Protein AF-A0A6G1HZU3-F1 (afdb_monomer_lite)

Sequence (219 aa):
MSRFVPGGSLDEPIQRDDEWLKAQQELEENRKRREAASRENGGKSLYEALEANKAAKQEAFEESVRLKNQFRSLDDDEVEFLDSVLESTRAQEAAVRKETAERLAAFRKQQEEAERASLALEMNTGLVEETPVAEWTVSGKKRKKGPEKEILKGVKLRKASTSTDVPKKAEPAPKPPVSTSKDEVVASPSAPAVAKATPTTLPSFVGLGLGGYSSSEDD

Structure (mmCIF, N/CA/C/O backbone):
data_AF-A0A6G1HZU3-F1
#
_entry.id   AF-A0A6G1HZU3-F1
#
loop_
_atom_site.group_PDB
_atom_site.id
_atom_site.type_symbol
_atom_site.label_atom_id
_atom_site.label_alt_id
_atom_site.label_comp_id
_atom_site.label_asym_id
_atom_site.label_entity_id
_atom_site.label_seq_id
_atom_site.pdbx_PDB_ins_code
_atom_site.Cartn_x
_atom_site.Cartn_y
_atom_site.Cartn_z
_atom_site.occupancy
_atom_site.B_iso_or_equiv
_atom_site.auth_seq_id
_atom_site.auth_comp_id
_atom_site.auth_asym_id
_atom_site.auth_atom_id
_atom_site.pdbx_PDB_model_num
ATOM 1 N N . MET A 1 1 ? 34.826 -6.112 -74.539 1.00 54.59 1 MET A N 1
ATOM 2 C CA . MET A 1 1 ? 34.967 -4.666 -74.257 1.00 54.59 1 MET A CA 1
ATOM 3 C C . MET A 1 1 ? 34.877 -4.442 -72.749 1.00 54.59 1 MET A C 1
ATOM 5 O O . MET A 1 1 ? 34.017 -5.050 -72.122 1.00 54.59 1 MET A O 1
ATOM 9 N N . SER A 1 2 ? 35.781 -3.648 -72.165 1.00 69.94 2 SER A N 1
ATOM 10 C CA . SER A 1 2 ? 35.796 -3.319 -70.728 1.00 69.94 2 SER A CA 1
ATOM 11 C C . SER A 1 2 ? 34.546 -2.517 -70.338 1.00 69.94 2 SER A C 1
ATOM 13 O O . SER A 1 2 ? 34.178 -1.592 -71.054 1.00 69.94 2 SER A O 1
ATOM 15 N N . ARG A 1 3 ? 33.895 -2.877 -69.221 1.00 81.38 3 ARG A N 1
ATOM 16 C CA . ARG A 1 3 ? 32.706 -2.190 -68.661 1.00 81.38 3 ARG A CA 1
ATOM 17 C C . ARG A 1 3 ? 33.081 -1.144 -67.604 1.00 81.38 3 ARG A C 1
ATOM 19 O O . ARG A 1 3 ? 32.264 -0.797 -66.758 1.00 81.38 3 ARG A O 1
ATOM 26 N N . PHE A 1 4 ? 34.338 -0.712 -67.596 1.00 78.31 4 PHE A N 1
ATOM 27 C CA . PHE A 1 4 ? 34.832 0.250 -66.624 1.00 78.31 4 PHE A CA 1
ATOM 28 C C . PHE A 1 4 ? 34.425 1.666 -67.042 1.00 78.31 4 PHE A C 1
ATOM 30 O O . PHE A 1 4 ? 34.850 2.144 -68.092 1.00 78.31 4 PHE A O 1
ATOM 37 N N . VAL A 1 5 ? 33.601 2.321 -66.223 1.00 73.12 5 VAL A N 1
ATOM 38 C CA . VAL A 1 5 ? 33.297 3.750 -66.349 1.00 73.12 5 VAL A CA 1
ATOM 39 C C . VAL A 1 5 ? 34.327 4.501 -65.499 1.00 73.12 5 VAL A C 1
ATOM 41 O O . VAL A 1 5 ? 34.361 4.277 -64.286 1.00 73.12 5 VAL A O 1
ATOM 44 N N . PRO A 1 6 ? 35.195 5.338 -66.090 1.00 74.12 6 PRO A N 1
ATOM 45 C CA . PRO A 1 6 ? 36.173 6.101 -65.327 1.00 74.12 6 PRO A CA 1
ATOM 46 C C . PRO A 1 6 ? 35.454 7.053 -64.365 1.00 74.12 6 PRO A C 1
ATOM 48 O O . PRO A 1 6 ? 34.646 7.877 -64.783 1.00 74.12 6 PRO A O 1
ATOM 51 N N . GLY A 1 7 ? 35.740 6.916 -63.067 1.00 72.81 7 GLY A N 1
ATOM 52 C CA . GLY A 1 7 ? 35.375 7.912 -62.062 1.00 72.81 7 GLY A CA 1
ATOM 53 C C . GLY A 1 7 ? 36.154 9.190 -62.363 1.00 72.81 7 GLY A C 1
ATOM 54 O O . GLY A 1 7 ? 37.377 9.124 -62.381 1.00 72.81 7 GLY A O 1
ATOM 55 N N . GLY A 1 8 ? 35.471 10.294 -62.677 1.00 74.12 8 GLY A N 1
ATOM 56 C CA . GLY A 1 8 ? 36.065 11.562 -63.124 1.00 74.12 8 GLY A CA 1
ATOM 57 C C . GLY A 1 8 ? 37.254 12.042 -62.283 1.00 74.12 8 GLY A C 1
ATOM 58 O O . GLY A 1 8 ? 37.416 11.660 -61.123 1.00 74.12 8 GLY A O 1
ATOM 59 N N . SER A 1 9 ? 38.111 12.854 -62.898 1.00 70.00 9 SER A N 1
ATOM 60 C CA . SER A 1 9 ? 39.328 13.390 -62.282 1.00 70.00 9 SER A CA 1
ATOM 61 C C . SER A 1 9 ? 39.013 14.548 -61.320 1.00 70.00 9 SER A C 1
ATOM 63 O O . SER A 1 9 ? 37.901 15.068 -61.296 1.00 70.00 9 SER A O 1
ATOM 65 N N . LEU A 1 10 ? 39.998 14.967 -60.513 1.00 65.19 10 LEU A N 1
ATOM 66 C CA . LEU A 1 10 ? 39.851 16.090 -59.569 1.00 65.19 10 LEU A CA 1
ATOM 67 C C . LEU A 1 10 ? 39.495 17.427 -60.252 1.00 65.19 10 LEU A C 1
ATOM 69 O O . LEU A 1 10 ? 38.887 18.271 -59.601 1.00 65.19 10 LEU A O 1
ATOM 73 N N . ASP A 1 11 ? 39.848 17.597 -61.532 1.00 71.75 11 ASP A N 1
ATOM 74 C CA . ASP A 1 11 ? 39.547 18.798 -62.332 1.00 71.75 11 ASP A CA 1
ATOM 75 C C . ASP A 1 11 ? 38.191 18.726 -63.059 1.00 71.75 11 ASP A C 1
ATOM 77 O O . ASP A 1 11 ? 37.581 19.760 -63.318 1.00 71.75 11 ASP A O 1
ATOM 81 N N . GLU A 1 12 ? 37.682 17.525 -63.362 1.00 74.06 12 GLU A N 1
ATOM 82 C CA . GLU A 1 12 ? 36.399 17.324 -64.050 1.00 74.06 12 GLU A CA 1
ATOM 83 C C . GLU A 1 12 ? 35.543 16.290 -63.299 1.00 74.06 12 GLU A C 1
ATOM 85 O O . GLU A 1 12 ? 35.567 15.088 -63.610 1.00 74.06 12 GLU A O 1
ATOM 90 N N . PRO A 1 13 ? 34.774 16.725 -62.282 1.00 68.88 13 PRO A N 1
ATOM 91 C CA . PRO A 1 13 ? 33.861 15.837 -61.584 1.00 68.88 13 PRO A CA 1
ATOM 92 C C . PRO A 1 13 ? 32.748 15.373 -62.531 1.00 68.88 13 PRO A C 1
ATOM 94 O O . PRO A 1 13 ? 32.189 16.154 -63.301 1.00 68.88 13 PRO A O 1
ATOM 97 N N . ILE A 1 14 ? 32.395 14.088 -62.446 1.00 72.44 14 ILE A N 1
ATOM 98 C CA . ILE A 1 14 ? 31.266 13.519 -63.195 1.00 72.44 14 ILE A CA 1
ATOM 99 C C . ILE A 1 14 ? 30.000 14.320 -62.881 1.00 72.44 14 ILE A C 1
ATOM 101 O O . ILE A 1 14 ? 29.622 14.437 -61.714 1.00 72.44 14 ILE A O 1
ATOM 105 N N . GLN A 1 15 ? 29.323 14.806 -63.921 1.00 72.56 15 GLN A N 1
ATOM 106 C CA . GLN A 1 15 ? 27.961 15.320 -63.811 1.00 72.56 15 GLN A CA 1
ATOM 107 C C . GLN A 1 15 ? 27.042 14.145 -63.466 1.00 72.56 15 GLN A C 1
ATOM 109 O O . GLN A 1 15 ? 26.951 13.176 -64.219 1.00 72.56 15 GLN A O 1
ATOM 114 N N . ARG A 1 16 ? 26.447 14.183 -62.274 1.00 76.69 16 ARG A N 1
ATOM 115 C CA . ARG A 1 16 ? 25.535 13.147 -61.776 1.00 76.69 16 ARG A CA 1
ATOM 116 C C . ARG A 1 16 ? 24.119 13.675 -61.903 1.00 76.69 16 ARG A C 1
ATOM 118 O O . ARG A 1 16 ? 23.902 14.859 -61.662 1.00 76.69 16 ARG A O 1
ATOM 125 N N . ASP A 1 17 ? 23.194 12.798 -62.267 1.00 83.94 17 ASP A N 1
ATOM 126 C CA . ASP A 1 17 ? 21.796 13.166 -62.470 1.00 83.94 17 ASP A CA 1
ATOM 127 C C . ASP A 1 17 ? 21.196 13.795 -61.201 1.00 83.94 17 ASP A C 1
ATOM 129 O O . ASP A 1 17 ? 21.548 13.423 -60.076 1.00 83.94 17 ASP A O 1
ATOM 133 N N . ASP A 1 18 ? 20.247 14.716 -61.369 1.00 83.19 18 ASP A N 1
ATOM 134 C CA . ASP A 1 18 ? 19.560 15.383 -60.252 1.00 83.19 18 ASP A CA 1
ATOM 135 C C . ASP A 1 18 ? 18.883 14.379 -59.302 1.00 83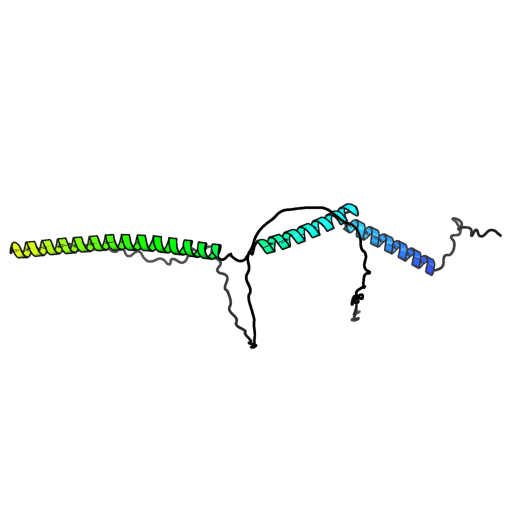.19 18 ASP A C 1
ATOM 137 O O . ASP A 1 18 ? 18.806 14.593 -58.091 1.00 83.19 18 ASP A O 1
ATOM 141 N N . GLU A 1 19 ? 18.419 13.248 -59.840 1.00 85.19 19 GLU A N 1
ATOM 142 C CA . GLU A 1 19 ? 17.865 12.129 -59.072 1.00 85.19 19 GLU A CA 1
ATOM 143 C C . GLU A 1 19 ? 18.917 11.480 -58.165 1.00 85.19 19 GLU A C 1
ATOM 145 O O . GLU A 1 19 ? 18.628 11.122 -57.022 1.00 85.19 19 GLU A O 1
ATOM 150 N N . TRP A 1 20 ? 20.161 11.389 -58.638 1.00 86.19 20 TRP A N 1
ATOM 151 C CA . TRP A 1 20 ? 21.273 10.853 -57.863 1.00 86.19 20 TRP A CA 1
ATOM 152 C C . TRP A 1 20 ? 21.665 11.799 -56.722 1.00 86.19 20 TRP A C 1
ATOM 154 O O . TRP A 1 20 ? 21.906 11.345 -55.604 1.00 86.19 20 TRP A O 1
ATOM 164 N N . LEU A 1 21 ? 21.680 13.113 -56.970 1.00 86.88 21 LEU A N 1
ATOM 165 C CA . LEU A 1 21 ? 21.946 14.116 -55.932 1.00 86.88 21 LEU A CA 1
ATOM 166 C C . LEU A 1 21 ? 20.857 14.129 -54.852 1.00 86.88 21 LEU A C 1
ATOM 168 O O . LEU A 1 21 ? 21.184 14.185 -53.668 1.00 86.88 21 LEU A O 1
ATOM 172 N N . LYS A 1 22 ? 19.580 14.011 -55.236 1.00 90.12 22 LYS A N 1
ATOM 173 C CA . LYS A 1 22 ? 18.464 13.880 -54.284 1.00 90.12 22 LYS A CA 1
ATOM 174 C C . LYS A 1 22 ? 18.572 12.607 -53.446 1.00 90.12 22 LYS A C 1
ATOM 176 O O . LYS A 1 22 ? 18.439 12.680 -52.229 1.00 90.12 22 LYS A O 1
ATOM 181 N N . ALA A 1 23 ? 18.880 11.465 -54.064 1.00 89.94 23 ALA A N 1
ATOM 182 C CA . ALA A 1 23 ? 19.087 10.210 -53.339 1.00 89.94 23 ALA A CA 1
ATOM 183 C C . ALA A 1 23 ? 20.269 10.301 -52.356 1.00 89.94 23 ALA A C 1
ATOM 185 O O . ALA A 1 23 ? 20.189 9.816 -51.229 1.00 89.94 23 ALA A O 1
ATOM 186 N N . GLN A 1 24 ? 21.358 10.966 -52.750 1.00 89.31 24 GLN A N 1
ATOM 187 C CA . GLN A 1 24 ? 22.506 11.213 -51.879 1.00 89.31 24 GLN A CA 1
ATOM 188 C C . GLN A 1 24 ? 22.123 12.103 -50.683 1.00 89.31 24 GLN A C 1
ATOM 190 O O . GLN A 1 24 ? 22.469 11.785 -49.545 1.00 89.31 24 GLN A O 1
ATOM 195 N N . GLN A 1 25 ? 21.373 13.183 -50.923 1.00 91.31 25 GLN A N 1
ATOM 196 C CA . GLN A 1 25 ? 20.866 14.068 -49.870 1.00 91.31 25 GLN A CA 1
ATOM 197 C C . GLN A 1 25 ? 19.936 13.324 -48.906 1.00 91.31 25 GLN A C 1
ATOM 199 O O . GLN A 1 25 ? 20.104 13.443 -47.695 1.00 91.31 25 GLN A O 1
ATOM 204 N N . GLU A 1 26 ? 19.023 12.493 -49.411 1.00 90.38 26 GLU A N 1
ATOM 205 C CA . GLU A 1 26 ? 18.133 11.679 -48.578 1.00 90.38 26 GLU A CA 1
ATOM 206 C C . GLU A 1 26 ? 18.917 10.690 -47.701 1.00 90.38 26 GLU A C 1
ATOM 208 O O . GLU A 1 26 ? 18.629 10.544 -46.510 1.00 90.38 26 GLU A O 1
ATOM 213 N N . LEU A 1 27 ? 19.956 10.047 -48.245 1.00 91.50 27 LEU A N 1
ATOM 214 C CA . LEU A 1 27 ? 20.839 9.166 -47.475 1.00 91.50 27 LEU A CA 1
ATOM 215 C C . LEU A 1 27 ? 21.595 9.926 -46.378 1.00 91.50 27 LEU A C 1
ATOM 217 O O . LEU A 1 27 ? 21.722 9.431 -45.254 1.00 91.50 27 LEU A O 1
ATOM 221 N N . GLU A 1 28 ? 22.085 11.128 -46.678 1.00 91.19 28 GLU A N 1
ATOM 222 C CA . GLU A 1 28 ? 22.753 11.985 -45.700 1.00 91.19 28 GLU A CA 1
ATOM 223 C C . GLU A 1 28 ? 21.795 12.479 -44.614 1.00 91.19 28 GLU A C 1
ATOM 225 O O . GLU A 1 28 ? 22.148 12.475 -43.434 1.00 91.19 28 GLU A O 1
ATOM 230 N N . GLU A 1 29 ? 20.574 12.867 -44.975 1.00 91.56 29 GLU A N 1
ATOM 231 C CA . GLU A 1 29 ? 19.532 13.246 -44.024 1.00 91.56 29 GLU A CA 1
ATOM 232 C C . GLU A 1 29 ? 19.125 12.073 -43.136 1.00 91.56 29 GLU A C 1
ATOM 234 O O . GLU A 1 29 ? 19.028 12.227 -41.918 1.00 91.56 29 GLU A O 1
ATOM 239 N N . ASN A 1 30 ? 18.946 10.883 -43.710 1.00 88.31 30 ASN A N 1
ATOM 240 C CA . ASN A 1 30 ? 18.632 9.673 -42.958 1.00 88.31 30 ASN A CA 1
ATOM 241 C C . ASN A 1 30 ? 19.760 9.334 -41.972 1.00 88.31 30 ASN A C 1
ATOM 243 O O . ASN A 1 30 ? 19.514 9.078 -40.790 1.00 88.31 30 ASN A O 1
ATOM 247 N N . ARG A 1 31 ? 21.016 9.436 -42.419 1.00 88.19 31 ARG A N 1
ATOM 248 C CA . ARG A 1 31 ? 22.187 9.261 -41.557 1.00 88.19 31 ARG A CA 1
ATOM 249 C C . ARG A 1 31 ? 22.209 10.284 -40.419 1.00 88.19 31 ARG A C 1
ATOM 251 O O . ARG A 1 31 ? 22.380 9.881 -39.269 1.00 88.19 31 ARG A O 1
ATOM 258 N N . LYS A 1 32 ? 21.980 11.569 -40.710 1.00 88.69 32 LYS A N 1
ATOM 259 C CA . LYS A 1 32 ? 21.896 12.638 -39.698 1.00 88.69 32 LYS A CA 1
ATOM 260 C C . LYS A 1 32 ? 20.774 12.372 -38.690 1.00 88.69 32 LYS A C 1
ATOM 262 O O . LYS A 1 32 ? 21.001 12.501 -37.490 1.00 88.69 32 LYS A O 1
ATOM 267 N N . ARG A 1 33 ? 19.592 11.934 -39.143 1.00 85.44 33 ARG A N 1
ATOM 268 C CA . ARG A 1 33 ? 18.463 11.553 -38.271 1.00 85.44 33 ARG A CA 1
ATOM 269 C C . ARG A 1 33 ? 18.819 10.377 -37.361 1.00 85.44 33 ARG A C 1
ATOM 271 O O . ARG A 1 33 ? 18.551 10.429 -36.163 1.00 85.44 33 ARG A O 1
ATOM 278 N N . ARG A 1 34 ? 19.471 9.340 -37.896 1.00 83.19 34 ARG A N 1
ATOM 279 C CA . ARG A 1 34 ? 19.915 8.175 -37.115 1.00 83.19 34 ARG A CA 1
ATOM 280 C C . ARG A 1 34 ? 20.963 8.550 -36.065 1.00 83.19 34 ARG A C 1
ATOM 282 O O . ARG A 1 34 ? 20.895 8.077 -34.934 1.00 83.19 34 ARG A O 1
ATOM 289 N N . GLU A 1 35 ? 21.921 9.399 -36.425 1.00 81.25 35 GLU A N 1
ATOM 290 C CA . GLU A 1 35 ? 22.945 9.902 -35.502 1.00 81.25 35 GLU A CA 1
ATOM 291 C C . GLU A 1 35 ? 22.337 10.801 -34.409 1.00 81.25 35 GLU A C 1
ATOM 293 O O . GLU A 1 35 ? 22.727 10.690 -33.245 1.00 81.25 35 GLU A O 1
ATOM 298 N N . ALA A 1 36 ? 21.337 11.626 -34.741 1.00 80.00 36 ALA A N 1
ATOM 299 C CA . ALA A 1 36 ? 20.601 12.441 -33.774 1.00 80.00 36 ALA A CA 1
ATOM 300 C C . ALA A 1 36 ? 19.810 11.584 -32.768 1.00 80.00 36 ALA A C 1
ATOM 302 O O . ALA A 1 36 ? 19.959 11.781 -31.564 1.00 80.00 36 ALA A O 1
ATOM 303 N N . ALA A 1 37 ? 19.066 10.575 -33.234 1.00 76.56 37 ALA A N 1
ATOM 304 C CA . ALA A 1 37 ? 18.345 9.639 -32.363 1.00 76.56 37 ALA A CA 1
ATOM 305 C C . ALA A 1 37 ? 19.297 8.806 -31.481 1.00 76.56 37 ALA A C 1
ATOM 307 O O . ALA A 1 37 ? 19.020 8.523 -30.317 1.00 76.56 37 ALA A O 1
ATOM 308 N N . SER A 1 38 ? 20.468 8.431 -32.007 1.00 72.38 38 SER A N 1
ATOM 309 C CA . SER A 1 38 ? 21.497 7.751 -31.213 1.00 72.38 38 SER A CA 1
ATOM 310 C C . SER A 1 38 ? 22.097 8.655 -30.130 1.00 72.38 38 SER A C 1
ATOM 312 O O . SER A 1 38 ? 22.439 8.159 -29.056 1.00 72.38 38 SER A O 1
ATOM 314 N N . ARG A 1 39 ? 22.237 9.962 -30.393 1.00 76.50 39 ARG A N 1
ATOM 315 C CA . ARG A 1 39 ? 22.656 10.949 -29.384 1.00 76.50 39 ARG A CA 1
ATOM 316 C C . ARG A 1 39 ? 21.584 11.176 -28.322 1.00 76.50 39 ARG A C 1
ATOM 318 O O . ARG A 1 39 ? 21.935 11.313 -27.156 1.00 76.50 39 ARG A O 1
ATOM 325 N N . GLU A 1 40 ? 20.312 11.186 -28.710 1.00 72.25 40 GLU A N 1
ATOM 326 C CA . GLU A 1 40 ? 19.176 11.329 -27.790 1.00 72.25 40 GLU A CA 1
ATOM 327 C C . GLU A 1 40 ? 19.110 10.182 -26.773 1.00 72.25 40 GLU A C 1
ATOM 329 O O . GLU A 1 40 ? 18.893 10.416 -25.587 1.00 72.25 40 GLU A O 1
ATOM 334 N N . ASN A 1 41 ? 19.449 8.957 -27.191 1.00 72.62 41 ASN A N 1
ATOM 335 C CA . ASN A 1 41 ? 19.607 7.805 -26.295 1.00 72.62 41 ASN A CA 1
ATOM 336 C C . ASN A 1 41 ? 20.815 7.915 -25.333 1.00 72.62 41 ASN A C 1
ATOM 338 O O . ASN A 1 41 ? 21.173 6.940 -24.675 1.00 72.62 41 ASN A O 1
ATOM 342 N N . GLY A 1 42 ? 21.467 9.079 -25.242 1.00 79.94 42 GLY A N 1
ATOM 343 C CA . GLY A 1 42 ? 22.523 9.373 -24.274 1.00 79.94 42 GLY A CA 1
ATOM 344 C C . GLY A 1 42 ? 23.850 8.671 -24.552 1.00 79.94 42 GLY A C 1
ATOM 345 O O . GLY A 1 42 ? 24.662 8.533 -23.642 1.00 79.94 42 GLY A O 1
ATOM 346 N N . GLY A 1 43 ? 24.070 8.186 -25.779 1.00 81.69 43 GLY A N 1
ATOM 347 C CA . GLY A 1 43 ? 25.257 7.394 -26.119 1.00 81.69 43 GLY A CA 1
ATOM 348 C C . GLY A 1 43 ? 25.241 5.972 -25.549 1.00 81.69 43 GLY A C 1
ATOM 349 O O . GLY A 1 43 ? 26.250 5.273 -25.635 1.00 81.69 43 GLY A O 1
ATOM 350 N N . LYS A 1 44 ? 24.104 5.534 -24.997 1.00 84.56 44 LYS A N 1
ATOM 351 C CA . LYS A 1 44 ? 23.916 4.167 -24.518 1.00 84.56 44 LYS A CA 1
ATOM 352 C C . LYS A 1 44 ? 24.044 3.196 -25.678 1.00 84.56 44 LYS A C 1
ATOM 354 O O . LYS A 1 44 ? 23.514 3.423 -26.769 1.00 84.56 44 LYS A O 1
ATOM 359 N N . SER A 1 45 ? 24.746 2.094 -25.437 1.00 88.44 45 SER A N 1
ATOM 360 C CA . SER A 1 45 ? 24.798 1.016 -26.419 1.00 88.44 45 SER A CA 1
ATOM 361 C C . SER A 1 45 ? 23.394 0.435 -26.625 1.00 88.44 45 SER A C 1
ATOM 363 O O . SER A 1 45 ? 22.560 0.460 -25.719 1.00 88.44 45 SER A O 1
ATOM 365 N N . LEU A 1 46 ? 23.125 -0.132 -27.805 1.00 86.44 46 LEU A N 1
ATOM 366 C CA . LEU A 1 46 ? 21.852 -0.813 -28.074 1.00 86.44 46 LEU A CA 1
ATOM 367 C C . LEU A 1 46 ? 21.528 -1.861 -26.994 1.00 86.44 46 LEU A C 1
ATOM 369 O O . LEU A 1 46 ? 20.373 -2.013 -26.610 1.00 86.44 46 LEU A O 1
ATOM 373 N N . TYR A 1 47 ? 22.554 -2.551 -26.489 1.00 92.38 47 TYR A N 1
ATOM 374 C CA . TYR A 1 47 ? 22.428 -3.516 -25.402 1.00 92.38 47 TYR A CA 1
ATOM 375 C C . TYR A 1 47 ? 21.873 -2.873 -24.123 1.00 92.38 47 TYR A C 1
ATOM 377 O O . TYR A 1 47 ? 20.877 -3.346 -23.586 1.00 92.38 47 TYR A O 1
ATOM 385 N N . GLU A 1 48 ? 22.451 -1.753 -23.690 1.00 91.69 48 GLU A N 1
ATOM 386 C CA . GLU A 1 48 ? 22.012 -1.027 -22.493 1.00 91.69 48 GLU A CA 1
ATOM 387 C C . GLU A 1 48 ? 20.581 -0.487 -22.645 1.00 91.69 48 GLU A C 1
ATOM 389 O O . GLU A 1 48 ? 19.781 -0.562 -21.715 1.00 91.69 48 GLU A O 1
ATOM 394 N N . ALA A 1 49 ? 20.217 0.001 -23.835 1.00 89.50 49 ALA A N 1
ATOM 395 C CA . ALA A 1 49 ? 18.853 0.447 -24.115 1.00 89.50 49 ALA A CA 1
ATOM 396 C C . ALA A 1 49 ? 17.833 -0.707 -24.042 1.00 89.50 49 ALA A C 1
ATOM 398 O O . ALA A 1 49 ? 16.732 -0.536 -23.510 1.00 89.50 49 ALA A O 1
ATOM 399 N N . LEU A 1 50 ? 18.189 -1.893 -24.547 1.00 92.62 50 LEU A N 1
ATOM 400 C CA . LEU A 1 50 ? 17.337 -3.082 -24.465 1.00 92.62 50 LEU A CA 1
ATOM 401 C C . LEU A 1 50 ? 17.225 -3.613 -23.033 1.00 92.62 50 LEU A C 1
ATOM 403 O O . LEU A 1 50 ? 16.133 -3.996 -22.610 1.00 92.62 50 LEU A O 1
ATOM 407 N N . GLU A 1 51 ? 18.324 -3.609 -22.282 1.00 95.12 51 GLU A N 1
ATOM 408 C CA . GLU A 1 51 ? 18.335 -3.985 -20.870 1.00 95.12 51 GLU A CA 1
ATOM 409 C C . GLU A 1 51 ? 17.469 -3.032 -20.040 1.00 95.12 51 GLU A C 1
ATOM 411 O O . GLU A 1 51 ? 16.614 -3.491 -19.285 1.00 95.12 51 GLU A O 1
ATOM 416 N N . ALA A 1 52 ? 17.573 -1.721 -20.276 1.00 92.62 52 ALA A N 1
ATOM 417 C CA . ALA A 1 52 ? 16.704 -0.723 -19.660 1.00 92.62 52 ALA A CA 1
ATOM 418 C C . ALA A 1 52 ? 15.226 -0.924 -20.032 1.00 92.62 52 ALA A C 1
ATOM 420 O O . ALA A 1 52 ? 14.362 -0.799 -19.171 1.00 92.62 52 ALA A O 1
ATOM 421 N N . ASN A 1 53 ? 14.900 -1.288 -21.279 1.00 93.88 53 ASN A N 1
ATOM 422 C CA . ASN A 1 53 ? 13.514 -1.584 -21.665 1.00 93.88 53 ASN A CA 1
ATOM 423 C C . ASN A 1 53 ? 12.972 -2.838 -20.963 1.00 93.88 53 ASN A C 1
ATOM 425 O O . ASN A 1 53 ? 11.802 -2.884 -20.582 1.00 93.88 53 ASN A O 1
ATOM 429 N N . LYS A 1 54 ? 13.821 -3.855 -20.787 1.00 96.88 54 LYS A N 1
ATOM 430 C CA . LYS A 1 54 ? 13.474 -5.065 -20.039 1.00 96.88 54 LYS A CA 1
ATOM 431 C C . LYS A 1 54 ? 13.254 -4.747 -18.561 1.00 96.88 54 LYS A C 1
ATOM 433 O O . LYS A 1 54 ? 12.240 -5.166 -18.012 1.00 96.88 54 LYS A O 1
ATOM 438 N N . ALA A 1 55 ? 14.163 -3.988 -17.952 1.00 95.81 55 ALA A N 1
ATOM 439 C CA . ALA A 1 55 ? 14.050 -3.537 -16.571 1.00 95.81 55 ALA A CA 1
ATOM 440 C C . ALA A 1 55 ? 12.794 -2.682 -16.367 1.00 95.81 55 ALA A C 1
ATOM 442 O O . ALA A 1 55 ? 12.010 -2.984 -15.482 1.00 95.81 55 ALA A O 1
ATOM 443 N N . ALA A 1 56 ? 12.524 -1.717 -17.247 1.00 95.19 56 ALA A N 1
ATOM 444 C CA . ALA A 1 56 ? 11.334 -0.870 -17.172 1.00 95.19 56 ALA A CA 1
ATOM 445 C C . ALA A 1 56 ? 10.027 -1.670 -17.285 1.00 95.19 56 ALA A C 1
ATOM 447 O O . ALA A 1 56 ? 9.057 -1.386 -16.590 1.00 95.19 56 ALA A O 1
ATOM 448 N N . LYS A 1 57 ? 9.984 -2.700 -18.141 1.00 96.81 57 LYS A N 1
ATOM 449 C CA . LYS A 1 57 ? 8.822 -3.602 -18.218 1.00 96.81 57 LYS A CA 1
ATOM 450 C C . LYS A 1 57 ? 8.654 -4.422 -16.947 1.00 96.81 57 LYS A C 1
ATOM 452 O O . LYS A 1 57 ? 7.526 -4.627 -16.510 1.00 96.81 57 LYS A O 1
ATOM 457 N N . GLN A 1 58 ? 9.763 -4.896 -16.389 1.00 96.62 58 GLN A N 1
ATOM 458 C CA . GLN A 1 58 ? 9.752 -5.657 -15.151 1.00 96.62 58 GLN A CA 1
ATOM 459 C C . GLN A 1 58 ? 9.297 -4.783 -13.977 1.00 96.62 58 GLN A C 1
ATOM 461 O O . GLN A 1 58 ? 8.404 -5.185 -13.243 1.00 96.62 58 GLN A O 1
ATOM 466 N N . GLU A 1 59 ? 9.829 -3.569 -13.861 1.00 94.44 59 GLU A N 1
ATOM 467 C CA . GLU A 1 59 ? 9.466 -2.586 -12.840 1.00 94.44 59 GLU A CA 1
ATOM 468 C C . GLU A 1 59 ? 7.994 -2.186 -12.957 1.00 94.44 59 GLU A C 1
ATOM 470 O O . GLU A 1 59 ? 7.260 -2.301 -11.985 1.00 94.44 59 GLU A O 1
ATOM 475 N N . ALA A 1 60 ? 7.503 -1.851 -14.154 1.00 93.88 60 ALA A N 1
ATOM 476 C CA . ALA A 1 60 ? 6.088 -1.538 -14.356 1.00 93.88 60 ALA A CA 1
ATOM 477 C C . ALA A 1 60 ? 5.167 -2.719 -13.996 1.00 93.88 60 ALA A C 1
ATOM 479 O O . ALA A 1 60 ? 4.083 -2.535 -13.434 1.00 93.88 60 ALA A O 1
ATOM 480 N N . PHE A 1 61 ? 5.589 -3.949 -14.307 1.00 95.38 61 PHE A N 1
ATOM 481 C CA . PHE A 1 61 ? 4.846 -5.140 -13.916 1.00 95.38 61 PHE A CA 1
ATOM 482 C C . PHE A 1 61 ? 4.839 -5.311 -12.393 1.00 95.38 61 PHE A C 1
ATOM 484 O O . PHE A 1 61 ? 3.771 -5.467 -11.803 1.00 95.38 61 PHE A O 1
ATOM 491 N N . GLU A 1 62 ? 5.997 -5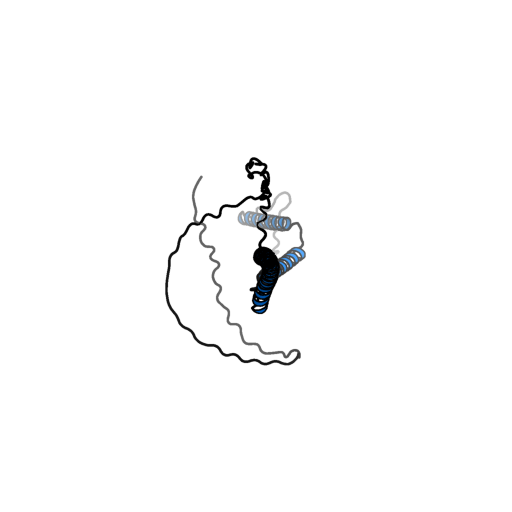.221 -11.746 1.00 94.19 62 GLU A N 1
ATOM 492 C CA . GLU A 1 62 ? 6.137 -5.334 -10.294 1.00 94.19 62 GLU A CA 1
ATOM 493 C C . GLU A 1 62 ? 5.388 -4.230 -9.548 1.00 94.19 62 GLU A C 1
ATOM 495 O O . GLU A 1 62 ? 4.718 -4.518 -8.561 1.00 94.19 62 GLU A O 1
ATOM 500 N N . GLU A 1 63 ? 5.414 -2.993 -10.037 1.00 91.44 63 GLU A N 1
ATOM 501 C CA . GLU A 1 63 ? 4.628 -1.884 -9.504 1.00 91.44 63 GLU A CA 1
ATOM 502 C C . GLU A 1 63 ? 3.132 -2.148 -9.639 1.00 91.44 63 GLU A C 1
ATOM 504 O O . GLU A 1 63 ? 2.391 -1.966 -8.675 1.00 91.44 63 GLU A O 1
ATOM 509 N N . SER A 1 64 ? 2.670 -2.642 -10.792 1.00 87.44 64 SER A N 1
ATOM 510 C CA . SER A 1 64 ? 1.255 -2.975 -10.979 1.00 87.44 64 SER A CA 1
ATOM 511 C C . SER A 1 64 ? 0.798 -4.095 -10.037 1.00 87.44 64 SER A C 1
ATOM 513 O O . SER A 1 64 ? -0.281 -4.015 -9.448 1.00 87.44 64 SER A O 1
ATOM 515 N N . VAL A 1 65 ? 1.644 -5.107 -9.826 1.00 90.38 65 VAL A N 1
ATOM 516 C CA . VAL A 1 65 ? 1.391 -6.205 -8.886 1.00 90.38 65 VAL A CA 1
ATOM 517 C C . VAL A 1 65 ? 1.438 -5.699 -7.445 1.00 90.38 65 VAL A C 1
ATOM 519 O O . VAL A 1 65 ? 0.577 -6.050 -6.641 1.00 90.38 65 VAL A O 1
ATOM 522 N N . ARG A 1 66 ? 2.391 -4.828 -7.112 1.00 92.19 66 ARG A N 1
ATOM 523 C CA . ARG A 1 66 ? 2.527 -4.217 -5.787 1.00 92.19 66 ARG A CA 1
ATOM 524 C C . ARG A 1 66 ? 1.327 -3.343 -5.448 1.00 92.19 66 ARG A C 1
ATOM 526 O O . ARG A 1 66 ? 0.775 -3.490 -4.363 1.00 92.19 66 ARG A O 1
ATOM 533 N N . LEU A 1 67 ? 0.897 -2.481 -6.369 1.00 83.62 67 LEU A N 1
ATOM 534 C CA . LEU A 1 67 ? -0.290 -1.640 -6.208 1.00 83.62 67 LEU A CA 1
ATOM 535 C C . LEU A 1 67 ? -1.555 -2.489 -6.075 1.00 83.62 67 LEU A C 1
ATOM 537 O O . LEU A 1 67 ? -2.398 -2.204 -5.226 1.00 83.62 67 LEU A O 1
ATOM 541 N N . LYS A 1 68 ? -1.659 -3.571 -6.854 1.00 87.56 68 LYS A N 1
ATOM 542 C CA . LYS A 1 68 ? -2.763 -4.528 -6.746 1.00 87.56 68 LYS A CA 1
ATOM 543 C C . LYS A 1 68 ? -2.789 -5.240 -5.389 1.00 87.56 68 LYS A C 1
ATOM 545 O O . LYS A 1 68 ? -3.867 -5.471 -4.857 1.00 87.56 68 LYS A O 1
ATOM 550 N N . ASN A 1 69 ? -1.629 -5.556 -4.819 1.00 85.50 69 ASN A N 1
ATOM 551 C CA . ASN A 1 69 ? -1.527 -6.209 -3.512 1.00 85.50 69 ASN A CA 1
ATOM 552 C C . ASN A 1 69 ? -1.677 -5.236 -2.330 1.00 85.50 69 ASN A C 1
ATOM 554 O O . ASN A 1 69 ? -2.038 -5.667 -1.239 1.00 85.50 69 ASN A O 1
ATOM 558 N N . GLN A 1 70 ? -1.396 -3.943 -2.517 1.00 85.81 70 GLN A N 1
ATOM 559 C CA . GLN A 1 70 ? -1.500 -2.935 -1.456 1.00 85.81 70 GLN A CA 1
ATOM 560 C C . GLN A 1 70 ? -2.952 -2.673 -1.044 1.00 85.81 70 GLN A C 1
ATOM 562 O O . GLN A 1 70 ? -3.232 -2.462 0.133 1.00 85.81 70 GLN A O 1
ATOM 567 N N . PHE A 1 71 ? -3.870 -2.690 -2.008 1.00 75.69 71 PHE A N 1
ATOM 568 C CA . PHE A 1 71 ? -5.301 -2.539 -1.765 1.00 75.69 71 PHE A CA 1
ATOM 569 C C . PHE A 1 71 ? -5.981 -3.890 -1.939 1.00 75.69 71 PHE A C 1
ATOM 571 O O . PHE A 1 71 ? -6.745 -4.118 -2.877 1.00 75.69 71 PHE A O 1
ATOM 578 N N . ARG A 1 72 ? -5.657 -4.804 -1.027 1.00 84.81 72 ARG A N 1
ATOM 579 C CA . ARG A 1 72 ? -6.415 -6.037 -0.860 1.00 84.81 72 ARG A CA 1
ATOM 580 C C . ARG A 1 72 ? -7.702 -5.720 -0.091 1.00 84.81 72 ARG A C 1
ATOM 582 O O . ARG A 1 72 ? -7.699 -4.864 0.792 1.00 84.81 72 ARG A O 1
ATOM 589 N N . SER A 1 73 ? -8.804 -6.382 -0.437 1.00 88.19 73 SER A N 1
ATOM 590 C CA . SER A 1 73 ? -9.987 -6.397 0.428 1.00 88.19 73 SER A CA 1
ATOM 591 C C . SER A 1 73 ? -9.612 -6.995 1.781 1.00 88.19 73 SER A C 1
ATOM 593 O O . SER A 1 73 ? -8.842 -7.952 1.810 1.00 88.19 73 SER A O 1
ATOM 595 N N . LEU A 1 74 ? -10.158 -6.445 2.866 1.00 90.19 74 LEU A N 1
ATOM 596 C CA . LEU A 1 74 ? -10.073 -7.102 4.168 1.00 90.19 74 LEU A CA 1
ATOM 597 C C . LEU A 1 74 ? -10.702 -8.492 4.041 1.00 90.19 74 LEU A C 1
ATOM 599 O O . LEU A 1 74 ? -11.787 -8.615 3.463 1.00 90.19 74 LEU A O 1
ATOM 603 N N . ASP A 1 75 ? -10.002 -9.513 4.521 1.00 91.69 75 ASP A N 1
ATOM 604 C CA . ASP A 1 75 ? -10.562 -10.861 4.613 1.00 91.69 75 ASP A CA 1
ATOM 605 C C . ASP A 1 75 ? -11.603 -10.901 5.761 1.00 91.69 75 ASP A C 1
ATOM 607 O O . ASP A 1 75 ? -11.555 -10.066 6.668 1.00 91.69 75 ASP A O 1
ATOM 611 N N . ASP A 1 76 ? -12.550 -11.848 5.744 1.00 92.75 76 ASP A N 1
ATOM 612 C CA . ASP A 1 76 ? -13.624 -11.926 6.758 1.00 92.75 76 ASP A CA 1
ATOM 613 C C . ASP A 1 76 ? -13.055 -11.997 8.195 1.00 92.75 76 ASP A C 1
ATOM 615 O O . ASP A 1 76 ? -13.505 -11.265 9.076 1.00 92.75 76 ASP A O 1
ATOM 619 N N . ASP A 1 77 ? -11.974 -12.760 8.396 1.00 95.00 77 ASP A N 1
ATOM 620 C CA . ASP A 1 77 ? -11.252 -12.863 9.673 1.00 95.00 77 ASP A CA 1
ATOM 621 C C . ASP A 1 77 ? -10.679 -11.508 10.148 1.00 95.00 77 ASP A C 1
ATOM 623 O O . ASP A 1 77 ? -10.631 -11.214 11.345 1.00 95.00 77 ASP A O 1
ATOM 627 N N . GLU A 1 78 ? -10.231 -10.652 9.223 1.00 94.19 78 GLU A N 1
ATOM 628 C CA . GLU A 1 78 ? -9.673 -9.331 9.545 1.00 94.19 78 GLU A CA 1
ATOM 629 C C . GLU A 1 78 ? -10.775 -8.339 9.934 1.00 94.19 78 GLU A C 1
ATOM 631 O O . GLU A 1 78 ? -10.575 -7.502 10.819 1.00 94.19 78 GLU A O 1
ATOM 636 N N . VAL A 1 79 ? -11.951 -8.441 9.307 1.00 94.50 79 VAL A N 1
ATOM 637 C CA . VAL A 1 79 ? -13.140 -7.664 9.687 1.00 94.50 79 VAL A CA 1
ATOM 638 C C . VAL A 1 79 ? -13.606 -8.067 11.084 1.00 94.50 79 VAL A C 1
ATOM 640 O O . VAL A 1 79 ? -13.782 -7.195 11.937 1.00 94.50 79 VAL A O 1
ATOM 643 N N . GLU A 1 80 ? -13.716 -9.370 11.350 1.00 95.62 80 GLU A N 1
ATOM 644 C CA . GLU A 1 80 ? -14.055 -9.895 12.677 1.00 95.62 80 GLU A CA 1
ATOM 645 C C . GLU A 1 80 ? -13.048 -9.441 13.742 1.00 95.62 80 GLU A C 1
ATOM 647 O O . GLU A 1 80 ? -13.435 -9.048 14.845 1.00 95.62 80 GLU A O 1
ATOM 652 N N . PHE A 1 81 ? -11.751 -9.418 13.416 1.00 97.19 81 PHE A N 1
ATOM 653 C CA . PHE A 1 81 ? -10.736 -8.885 14.319 1.00 97.19 81 PHE A CA 1
ATOM 654 C C . PHE A 1 81 ? -10.978 -7.405 14.649 1.00 97.19 81 PHE A C 1
ATOM 656 O O . PHE A 1 81 ? -10.936 -7.033 15.825 1.00 97.19 81 PHE A O 1
ATOM 663 N N . LEU A 1 82 ? -11.261 -6.552 13.660 1.00 95.75 82 LEU A N 1
ATOM 664 C CA . LEU A 1 82 ? -11.535 -5.131 13.907 1.00 95.75 82 LEU A CA 1
ATOM 665 C C . LEU A 1 82 ? -12.804 -4.924 14.742 1.00 95.75 82 LEU A C 1
ATOM 667 O O . LEU A 1 82 ? -12.799 -4.084 15.648 1.00 95.75 82 LEU A O 1
ATOM 671 N N . ASP A 1 83 ? -13.845 -5.720 14.506 1.00 96.44 83 ASP A N 1
ATOM 672 C CA . ASP A 1 83 ? -15.043 -5.720 15.343 1.00 96.44 83 ASP A CA 1
ATOM 673 C C . ASP A 1 83 ? -14.710 -6.154 16.777 1.00 96.44 83 ASP A C 1
ATOM 675 O O . ASP A 1 83 ? -15.084 -5.459 17.723 1.00 96.44 83 ASP A O 1
ATOM 679 N N . SER A 1 84 ? -13.895 -7.199 16.963 1.00 96.25 84 SER A N 1
ATOM 680 C CA . SER A 1 84 ? -13.444 -7.638 18.291 1.00 96.25 84 SER A CA 1
ATOM 681 C C . SER A 1 84 ? -12.643 -6.556 19.032 1.00 96.25 84 SER A C 1
ATOM 683 O O . SER A 1 84 ? -12.809 -6.361 20.240 1.00 96.25 84 SER A O 1
ATOM 685 N N . VAL A 1 85 ? -11.812 -5.782 18.322 1.00 97.12 85 VAL A N 1
ATOM 686 C CA . VAL A 1 85 ? -11.063 -4.656 18.898 1.00 97.12 85 VAL A CA 1
ATOM 687 C C . VAL A 1 85 ? -12.031 -3.555 19.338 1.00 97.12 85 VAL A C 1
ATOM 689 O O . VAL A 1 85 ? -11.932 -3.061 20.466 1.00 97.12 85 VAL A O 1
ATOM 692 N N . LEU A 1 86 ? -13.012 -3.197 18.509 1.00 96.44 86 LEU A N 1
ATOM 693 C CA . LEU A 1 86 ? -14.032 -2.206 18.865 1.00 96.44 86 LEU A CA 1
ATOM 694 C C . LEU A 1 86 ? -14.910 -2.673 20.032 1.00 96.44 86 LEU A C 1
ATOM 696 O O . LEU A 1 86 ? -15.221 -1.889 20.930 1.00 96.44 86 LEU A O 1
ATOM 700 N N . GLU A 1 87 ? -15.287 -3.945 20.065 1.00 95.44 87 GLU A N 1
ATOM 701 C CA . GLU A 1 87 ? -16.036 -4.532 21.172 1.00 95.44 87 GLU A CA 1
ATOM 702 C C . GLU A 1 87 ? -15.218 -4.549 22.461 1.00 95.44 87 GLU A C 1
ATOM 704 O O . GLU A 1 87 ? -15.733 -4.157 23.508 1.00 95.44 87 GLU A O 1
ATOM 709 N N . SER A 1 88 ? -13.933 -4.906 22.396 1.00 95.06 88 SER A N 1
ATOM 710 C CA . SER A 1 88 ? -13.051 -4.915 23.566 1.00 95.06 88 SER A CA 1
ATOM 711 C C . SER A 1 88 ? -12.907 -3.523 24.189 1.00 95.06 88 SER A C 1
ATOM 713 O O . SER A 1 88 ? -13.006 -3.380 25.409 1.00 95.06 88 SER A O 1
ATOM 715 N N . THR A 1 89 ? -12.766 -2.474 23.372 1.00 96.38 89 THR A N 1
ATOM 716 C CA . THR A 1 89 ? -12.678 -1.089 23.865 1.00 96.38 89 THR A CA 1
ATOM 717 C C . THR A 1 89 ? -13.993 -0.639 24.499 1.00 96.38 89 THR A C 1
ATOM 719 O O . THR A 1 89 ? -13.994 -0.098 25.606 1.00 96.38 89 THR A O 1
ATOM 722 N N . ARG A 1 90 ? -15.139 -0.950 23.876 1.00 95.94 90 ARG A N 1
ATOM 723 C CA . ARG A 1 90 ? -16.466 -0.687 24.460 1.00 95.94 90 ARG A CA 1
ATOM 724 C C . ARG A 1 90 ? -16.685 -1.449 25.763 1.00 95.94 90 ARG A C 1
ATOM 726 O O . ARG A 1 90 ? -17.259 -0.891 26.697 1.00 95.94 90 ARG A O 1
ATOM 733 N N . ALA A 1 91 ? -16.233 -2.698 25.846 1.00 96.44 91 ALA A N 1
ATOM 734 C CA . ALA A 1 91 ? -16.334 -3.516 27.047 1.00 96.44 91 ALA A CA 1
ATOM 735 C C . ALA A 1 91 ? -15.490 -2.939 28.189 1.00 96.44 91 ALA A C 1
ATOM 737 O O . ALA A 1 91 ? -15.983 -2.833 29.313 1.00 96.44 91 ALA A O 1
ATOM 738 N N . GLN A 1 92 ? -14.263 -2.492 27.901 1.00 95.38 92 GLN A N 1
ATOM 739 C CA . GLN A 1 92 ? -13.405 -1.814 28.875 1.00 95.38 92 GLN A CA 1
ATOM 740 C C . GLN A 1 92 ? -14.039 -0.510 29.371 1.00 95.38 92 GLN A C 1
ATOM 742 O O . GLN A 1 92 ? -14.131 -0.289 30.579 1.00 95.38 92 GLN A O 1
ATOM 747 N N . GLU A 1 93 ? -14.560 0.329 28.473 1.00 95.75 93 GLU A N 1
ATOM 748 C CA . GLU A 1 93 ? -15.275 1.541 28.878 1.00 95.75 93 GLU A CA 1
ATOM 749 C C . GLU A 1 93 ? -16.521 1.231 29.715 1.00 95.75 93 GLU A C 1
ATOM 751 O O . GLU A 1 93 ? -16.7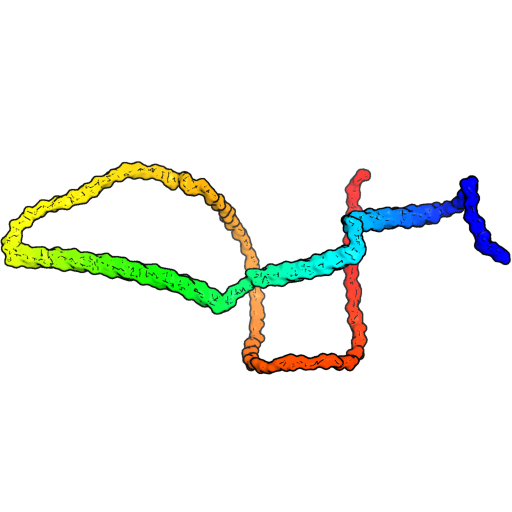96 1.912 30.703 1.00 95.75 93 GLU A O 1
ATOM 756 N N . ALA A 1 94 ? -17.297 0.217 29.329 1.00 95.94 94 ALA A N 1
ATOM 757 C CA . ALA A 1 94 ? -18.482 -0.198 30.066 1.00 95.94 94 ALA A CA 1
ATOM 758 C C . ALA A 1 94 ? -18.124 -0.728 31.460 1.00 95.94 94 ALA A C 1
ATOM 760 O O . ALA A 1 94 ? -18.840 -0.424 32.412 1.00 95.94 94 ALA A O 1
ATOM 761 N N . ALA A 1 95 ? -17.022 -1.467 31.603 1.00 96.44 95 ALA A N 1
ATOM 762 C CA . ALA A 1 95 ? -16.518 -1.920 32.897 1.00 96.44 95 ALA A CA 1
ATOM 763 C C . ALA A 1 95 ? -16.145 -0.728 33.790 1.00 96.44 95 ALA A C 1
ATOM 765 O O . ALA A 1 95 ? -16.655 -0.617 34.901 1.00 96.44 95 ALA A O 1
ATOM 766 N N . VAL A 1 96 ? -15.382 0.238 33.270 1.00 97.56 96 VAL A N 1
ATOM 767 C CA . VAL A 1 96 ? -15.022 1.458 34.014 1.00 97.56 96 VAL A CA 1
ATOM 768 C C . VAL A 1 96 ? -16.263 2.280 34.390 1.00 97.56 96 VAL A C 1
ATOM 770 O O . VAL A 1 96 ? -16.375 2.774 35.515 1.00 97.56 96 VAL A O 1
ATOM 773 N N . ARG A 1 97 ? -17.238 2.418 33.482 1.00 97.00 97 ARG A N 1
ATOM 774 C CA . ARG A 1 97 ? -18.519 3.087 33.777 1.00 97.00 97 ARG A CA 1
ATOM 775 C C . ARG A 1 97 ? -19.313 2.355 34.863 1.00 97.00 97 ARG A C 1
ATOM 777 O O . ARG A 1 97 ? -19.917 3.013 35.704 1.00 97.00 97 ARG A O 1
ATOM 784 N N . LYS A 1 98 ? -19.304 1.021 34.874 1.00 97.25 98 LYS A N 1
ATOM 785 C CA . LYS A 1 98 ? -19.963 0.222 35.918 1.00 97.25 98 LYS A CA 1
ATOM 786 C C . LYS A 1 98 ? -19.262 0.378 37.262 1.00 97.25 98 LYS A C 1
ATOM 788 O O . LYS A 1 98 ? -19.921 0.743 38.226 1.00 97.25 98 LYS A O 1
ATOM 793 N N . GLU A 1 99 ? -17.940 0.230 37.313 1.00 95.94 99 GLU A N 1
ATOM 794 C CA . GLU A 1 99 ? -17.164 0.411 38.547 1.00 95.94 99 GLU A CA 1
ATOM 795 C C . GLU A 1 99 ? -17.359 1.805 39.154 1.00 95.94 99 GLU A C 1
ATOM 797 O O . GLU A 1 99 ? -17.526 1.960 40.363 1.00 95.94 99 GLU A O 1
ATOM 802 N N . THR A 1 100 ? -17.347 2.847 38.322 1.00 96.62 100 THR A N 1
ATOM 803 C CA . THR A 1 100 ? -17.573 4.220 38.794 1.00 96.62 100 THR A CA 1
ATOM 804 C C . THR A 1 100 ? -19.006 4.421 39.281 1.00 96.62 100 THR A C 1
ATOM 806 O O . THR A 1 100 ? -19.205 5.021 40.339 1.00 96.62 100 THR A O 1
ATOM 809 N N . ALA A 1 101 ? -20.001 3.883 38.570 1.00 96.75 101 ALA A N 1
ATOM 810 C CA . ALA A 1 101 ? -21.395 3.930 38.997 1.00 96.75 101 ALA A CA 1
ATOM 811 C C . ALA A 1 101 ? -21.619 3.186 40.324 1.00 96.75 101 ALA A C 1
ATOM 813 O O . ALA A 1 101 ? -22.309 3.706 41.199 1.00 96.75 101 ALA A O 1
ATOM 814 N N . GLU A 1 102 ? -21.001 2.020 40.511 1.00 96.31 102 GLU A N 1
ATOM 815 C CA . GLU A 1 102 ? -21.063 1.237 41.748 1.00 96.31 102 GLU A CA 1
ATOM 816 C C . GLU A 1 102 ? -20.420 1.976 42.923 1.00 96.31 102 GLU A C 1
ATOM 818 O O . GLU A 1 102 ? -21.024 2.067 43.991 1.00 96.31 102 GLU A O 1
ATOM 823 N N . ARG A 1 103 ? -19.240 2.579 42.724 1.00 95.62 103 ARG A N 1
ATOM 824 C CA . ARG A 1 103 ? -18.579 3.398 43.755 1.00 95.62 103 ARG A CA 1
ATOM 825 C C . ARG A 1 103 ? -19.443 4.592 44.172 1.00 95.62 103 ARG A C 1
ATOM 827 O O . ARG A 1 103 ? -19.571 4.867 45.362 1.00 95.62 103 ARG A O 1
ATOM 834 N N . LEU A 1 104 ? -20.080 5.275 43.217 1.00 96.50 104 LEU A N 1
ATOM 835 C CA . LEU A 1 104 ? -21.005 6.375 43.512 1.00 96.50 104 LEU A CA 1
ATOM 836 C C . LEU A 1 104 ? -22.284 5.892 44.208 1.00 96.50 104 LEU A C 1
ATOM 838 O O . LEU A 1 104 ? -22.778 6.560 45.114 1.00 96.50 104 LEU A O 1
ATOM 842 N N . ALA A 1 105 ? -22.823 4.741 43.805 1.00 95.62 105 ALA A N 1
ATOM 843 C CA . ALA A 1 105 ? -23.996 4.149 44.438 1.00 95.62 105 ALA A CA 1
ATOM 844 C C . ALA A 1 105 ? -23.704 3.723 45.884 1.00 95.62 105 ALA A C 1
ATOM 846 O O . ALA A 1 105 ? -24.531 3.958 46.760 1.00 95.62 105 ALA A O 1
ATOM 847 N N . ALA A 1 106 ? -22.526 3.154 46.151 1.00 95.81 106 ALA A N 1
ATOM 848 C CA . ALA A 1 106 ? -22.084 2.814 47.500 1.00 95.81 106 ALA A CA 1
ATOM 849 C C . ALA A 1 106 ? -21.955 4.061 48.385 1.00 95.81 106 ALA A C 1
ATOM 851 O O . ALA A 1 106 ? -22.425 4.052 49.517 1.00 95.81 106 ALA A O 1
ATOM 852 N N . PHE A 1 107 ? -21.395 5.152 47.853 1.00 95.94 107 PHE A N 1
ATOM 853 C CA . PHE A 1 107 ? -21.310 6.419 48.580 1.00 95.94 107 PHE A CA 1
ATOM 854 C C . PHE A 1 107 ? -22.694 6.986 48.925 1.00 95.94 107 PHE A C 1
ATOM 856 O O . PHE A 1 107 ? -22.934 7.365 50.067 1.00 95.94 107 PHE A O 1
ATOM 863 N N . ARG A 1 108 ? -23.629 6.984 47.964 1.00 95.31 108 ARG A N 1
ATOM 864 C CA . ARG A 1 108 ? -25.015 7.424 48.204 1.00 95.31 108 ARG A CA 1
ATOM 865 C C . ARG A 1 108 ? -25.708 6.573 49.263 1.00 95.31 108 ARG A C 1
ATOM 867 O O . ARG A 1 108 ? -26.310 7.127 50.169 1.00 95.31 108 ARG A O 1
ATOM 874 N N . LYS A 1 109 ? -25.554 5.246 49.201 1.00 95.00 109 LYS A N 1
ATOM 875 C CA . LYS A 1 109 ? -26.086 4.342 50.230 1.00 95.00 109 LYS A CA 1
ATOM 876 C C . LYS A 1 109 ? -25.504 4.631 51.610 1.00 95.00 109 LYS A C 1
ATOM 878 O O . LYS A 1 109 ? -26.258 4.685 52.566 1.00 95.00 109 LYS A O 1
ATOM 883 N N . GLN A 1 110 ? -24.195 4.858 51.719 1.00 93.88 110 GLN A N 1
ATOM 884 C CA . GLN A 1 110 ? -23.564 5.200 52.998 1.00 93.88 110 GLN A CA 1
ATOM 885 C C . GLN A 1 110 ? -24.061 6.539 53.554 1.00 93.88 110 GLN A C 1
ATOM 887 O O . GLN A 1 110 ? -24.250 6.654 54.761 1.00 93.88 110 GLN A O 1
ATOM 892 N N . GLN A 1 111 ? -24.292 7.539 52.697 1.00 93.12 111 GLN A N 1
ATOM 893 C CA . GLN A 1 111 ? -24.906 8.801 53.115 1.00 93.12 111 GLN A CA 1
ATOM 894 C C . GLN A 1 111 ? -26.339 8.592 53.605 1.00 93.12 111 GLN A C 1
ATOM 896 O O . GLN A 1 111 ? -26.661 9.017 54.707 1.00 93.12 111 GLN A O 1
ATOM 901 N N . GLU A 1 112 ? -27.166 7.885 52.833 1.00 91.38 112 GLU A N 1
ATOM 902 C CA . GLU A 1 112 ? -28.542 7.561 53.220 1.00 91.38 112 GLU A CA 1
ATOM 903 C C . GLU A 1 112 ? -28.588 6.749 54.524 1.00 91.38 112 GLU A C 1
ATOM 905 O O . GLU A 1 112 ? -29.438 6.993 55.373 1.00 91.38 112 GLU A O 1
ATOM 910 N N . GLU A 1 113 ? -27.671 5.801 54.722 1.00 91.12 113 GLU A N 1
ATOM 911 C CA . GLU A 1 113 ? -27.547 5.025 55.959 1.00 91.12 113 GLU A CA 1
ATOM 912 C C . GLU A 1 113 ? -27.104 5.894 57.141 1.00 91.12 113 GLU A C 1
ATOM 914 O O . GLU A 1 113 ? -27.645 5.734 58.233 1.00 91.12 113 GLU A O 1
ATOM 919 N N . ALA A 1 114 ? -26.170 6.829 56.939 1.00 89.06 114 ALA A N 1
ATOM 920 C CA . ALA A 1 114 ? -25.725 7.762 57.972 1.00 89.06 114 ALA A CA 1
ATOM 921 C C . ALA A 1 114 ? -26.829 8.757 58.364 1.00 89.06 114 ALA A C 1
ATOM 923 O O . ALA A 1 114 ? -27.063 8.959 59.553 1.00 89.06 114 ALA A O 1
ATOM 924 N N . GLU A 1 115 ? -27.544 9.322 57.390 1.00 87.75 115 GLU A N 1
ATOM 925 C CA . GLU A 1 115 ? -28.707 10.192 57.617 1.00 87.75 115 GLU A CA 1
ATOM 926 C C . GLU A 1 115 ? -29.854 9.423 58.278 1.00 87.75 115 GLU A C 1
ATOM 928 O O . GLU A 1 115 ? -30.498 9.900 59.210 1.00 87.75 115 GLU A O 1
ATOM 933 N N . ARG A 1 116 ? -30.105 8.183 57.851 1.00 88.38 116 ARG A N 1
ATOM 934 C CA . ARG A 1 116 ? -31.107 7.328 58.490 1.00 88.38 116 ARG A CA 1
ATOM 935 C C . ARG A 1 116 ? -30.707 6.967 59.918 1.00 88.38 116 ARG A C 1
ATOM 937 O O . ARG A 1 116 ? -31.579 6.897 60.780 1.00 88.38 116 ARG A O 1
ATOM 944 N N . ALA A 1 117 ? -29.421 6.734 60.176 1.00 87.56 117 ALA A N 1
ATOM 945 C CA . ALA A 1 117 ? -28.905 6.480 61.515 1.00 87.56 117 ALA A CA 1
ATOM 946 C C . ALA A 1 117 ? -28.988 7.730 62.405 1.00 87.56 117 ALA A C 1
ATOM 948 O O . ALA A 1 117 ? -29.364 7.594 63.568 1.00 87.56 117 ALA A O 1
ATOM 949 N N . SER A 1 118 ? -28.708 8.930 61.879 1.00 81.94 118 SER A N 1
ATOM 950 C CA . SER A 1 118 ? -28.868 10.184 62.628 1.00 81.94 118 SER A CA 1
ATOM 951 C C . SER A 1 118 ? -30.336 10.465 62.940 1.00 81.94 118 SER A C 1
ATOM 953 O O . SER A 1 118 ? -30.662 10.701 64.097 1.00 81.94 118 SER A O 1
ATOM 955 N N . LEU A 1 119 ? -31.239 10.316 61.964 1.00 81.62 119 LEU A N 1
ATOM 956 C CA . LEU A 1 119 ? -32.685 10.455 62.177 1.00 81.62 119 LEU A CA 1
ATOM 957 C C . LEU A 1 119 ? -33.223 9.428 63.182 1.00 81.62 119 LEU A C 1
ATOM 959 O O . LEU A 1 119 ? -34.053 9.755 64.026 1.00 81.62 119 LEU A O 1
ATOM 963 N N . ALA A 1 120 ? -32.755 8.178 63.120 1.00 79.62 120 ALA A N 1
ATOM 964 C CA . ALA A 1 120 ? -33.142 7.151 64.084 1.00 79.62 120 ALA A CA 1
ATOM 965 C C . ALA A 1 120 ? -32.617 7.457 65.497 1.00 79.62 120 ALA A C 1
ATOM 967 O O . ALA A 1 120 ? -33.305 7.168 66.475 1.00 79.62 120 ALA A O 1
ATOM 968 N N . LEU A 1 121 ? -31.422 8.047 65.612 1.00 74.31 121 LEU A N 1
ATOM 969 C CA . LEU A 1 121 ? -30.866 8.489 66.887 1.00 74.31 121 LEU A CA 1
ATOM 970 C C . LEU A 1 121 ? -31.663 9.671 67.454 1.00 74.31 121 LEU A C 1
ATOM 972 O O . LEU A 1 121 ? -32.076 9.598 68.606 1.00 74.31 121 LEU A O 1
ATOM 976 N N . GLU A 1 122 ? -31.949 10.695 66.647 1.00 72.06 122 GLU A N 1
ATOM 977 C CA . GLU A 1 122 ? -32.777 11.855 67.022 1.00 72.06 122 GLU A CA 1
ATOM 978 C C . GLU A 1 122 ? -34.181 11.437 67.481 1.00 72.06 122 GLU A C 1
ATOM 980 O O . GLU A 1 122 ? -34.685 11.908 68.503 1.00 72.06 122 GLU A O 1
ATOM 985 N N . MET A 1 123 ? -34.800 10.488 66.774 1.00 66.06 123 MET A N 1
ATOM 986 C CA . MET A 1 123 ? -36.123 9.970 67.122 1.00 66.06 123 MET A CA 1
ATOM 987 C C . MET A 1 123 ? -36.120 9.160 68.434 1.00 66.06 123 MET A C 1
ATOM 989 O O . MET A 1 123 ? -37.148 9.085 69.104 1.00 66.06 123 MET A O 1
ATOM 993 N N . ASN A 1 124 ? -34.982 8.571 68.821 1.00 61.19 124 ASN A N 1
ATOM 994 C CA . ASN A 1 124 ? -34.847 7.768 70.042 1.00 61.19 124 ASN A CA 1
ATOM 995 C C . ASN A 1 124 ? -34.350 8.583 71.254 1.00 61.19 124 ASN A C 1
ATOM 997 O O . ASN A 1 124 ? -34.613 8.204 72.393 1.00 61.19 124 ASN A O 1
ATOM 1001 N N . THR A 1 125 ? -33.645 9.700 71.042 1.00 56.34 125 THR A N 1
ATOM 1002 C CA . THR A 1 125 ? -33.127 10.562 72.122 1.00 56.34 125 THR A CA 1
ATOM 1003 C C . THR A 1 125 ? -34.026 11.752 72.447 1.00 56.34 125 THR A C 1
ATOM 1005 O O . THR A 1 125 ? -33.821 12.380 73.484 1.00 56.34 125 THR A O 1
ATOM 1008 N N . GLY A 1 126 ? -35.039 12.056 71.624 1.00 55.53 126 GLY A N 1
ATOM 1009 C CA . GLY A 1 126 ? -36.038 13.089 71.921 1.00 55.53 126 GLY A CA 1
ATOM 1010 C C . GLY A 1 126 ? -35.447 14.482 72.169 1.00 55.53 126 GLY A C 1
ATOM 1011 O O . GLY A 1 126 ? -36.077 15.298 72.842 1.00 55.53 126 GLY A O 1
ATOM 1012 N N . LEU A 1 127 ? -34.240 14.750 71.663 1.00 48.56 127 LEU A N 1
ATOM 1013 C CA . LEU A 1 127 ? -33.542 16.013 71.850 1.00 48.56 127 LEU A CA 1
ATOM 1014 C C . LEU A 1 127 ? -33.522 16.771 70.524 1.00 48.56 127 LEU A C 1
ATOM 1016 O O . LEU A 1 127 ? -32.755 16.462 69.618 1.00 48.56 127 LEU A O 1
ATOM 1020 N N . VAL A 1 128 ? -34.402 17.765 70.434 1.00 50.94 128 VAL A N 1
ATOM 1021 C CA . VAL A 1 128 ? -34.356 18.819 69.421 1.00 50.94 128 VAL A CA 1
ATOM 1022 C C . VAL A 1 128 ? -33.113 19.663 69.713 1.00 50.94 128 VAL A C 1
ATOM 1024 O O . VAL A 1 128 ? -33.160 20.534 70.578 1.00 50.94 128 VAL A O 1
ATOM 1027 N N . GLU A 1 129 ? -31.998 19.398 69.035 1.00 53.06 129 GLU A N 1
ATOM 1028 C CA . GLU A 1 129 ? -30.898 20.362 68.938 1.00 53.06 129 GLU A CA 1
ATOM 1029 C C . GLU A 1 129 ? -30.853 20.959 67.531 1.00 53.06 129 GLU A C 1
ATOM 1031 O O . GLU A 1 129 ? -30.613 20.281 66.535 1.00 53.06 129 GLU A O 1
ATOM 1036 N N . GLU A 1 130 ? -31.099 22.268 67.467 1.00 54.94 130 GLU A N 1
ATOM 1037 C CA . GLU A 1 130 ? -30.874 23.102 66.294 1.00 54.94 130 GLU A CA 1
ATOM 1038 C C . GLU A 1 130 ? -29.367 23.182 66.007 1.00 54.94 130 GLU A C 1
ATOM 1040 O O . GLU A 1 130 ? -28.636 23.934 66.652 1.00 54.94 130 GLU A O 1
ATOM 1045 N N . THR A 1 131 ? -28.879 22.430 65.020 1.00 47.34 131 THR A N 1
ATOM 1046 C CA . THR A 1 131 ? -27.516 22.626 64.506 1.00 47.34 131 THR A CA 1
ATOM 1047 C C . THR A 1 131 ? -27.509 23.606 63.328 1.00 47.34 131 THR A C 1
ATOM 1049 O O . THR A 1 131 ? -28.315 23.455 62.405 1.00 47.34 131 THR A O 1
ATOM 1052 N N . PRO A 1 132 ? -26.595 24.595 63.305 1.00 49.16 132 PRO A N 1
ATOM 1053 C CA . PRO A 1 132 ? -26.542 25.605 62.259 1.00 49.16 132 PRO A CA 1
ATOM 1054 C C . PRO A 1 132 ? -26.048 25.005 60.939 1.00 49.16 132 PRO A C 1
ATOM 1056 O O . PRO A 1 132 ? -24.967 24.421 60.859 1.00 49.16 132 PRO A O 1
ATOM 1059 N N . VAL A 1 133 ? -26.840 25.202 59.885 1.00 48.94 133 VAL A N 1
ATOM 1060 C CA . VAL A 1 133 ? -26.498 24.887 58.496 1.00 48.94 133 VAL A CA 1
ATOM 1061 C C . VAL A 1 133 ? -25.244 25.675 58.110 1.00 48.94 133 VAL A C 1
ATOM 1063 O O . VAL A 1 133 ? -25.300 26.872 57.832 1.00 48.94 133 VAL A O 1
ATOM 1066 N N . ALA A 1 134 ? -24.092 25.004 58.103 1.00 51.91 134 ALA A N 1
ATOM 1067 C CA . ALA A 1 134 ? -22.866 25.538 57.531 1.00 51.91 134 ALA A CA 1
ATOM 1068 C C . ALA A 1 134 ? -23.010 25.561 56.002 1.00 51.91 134 ALA A C 1
ATOM 1070 O O . ALA A 1 134 ? -22.671 24.612 55.295 1.00 51.91 134 ALA A O 1
ATOM 1071 N N . GLU A 1 135 ? -23.562 26.665 55.510 1.00 47.62 135 GLU A N 1
ATOM 1072 C CA . GLU A 1 135 ? -23.699 27.009 54.104 1.00 47.62 135 GLU A CA 1
ATOM 1073 C C . GLU A 1 135 ? -22.299 27.123 53.471 1.00 47.62 135 GLU A C 1
ATOM 1075 O O . GLU A 1 135 ? -21.615 28.144 53.570 1.00 47.62 135 GLU A O 1
ATOM 1080 N N . TRP A 1 136 ? -21.835 26.043 52.833 1.00 42.12 136 TRP A N 1
ATOM 1081 C CA . TRP A 1 136 ? -20.642 26.066 51.987 1.00 42.12 136 TRP A CA 1
ATOM 1082 C C . TRP A 1 136 ? -20.928 26.920 50.749 1.00 42.12 136 TRP A C 1
ATOM 1084 O O . TRP A 1 136 ? -21.245 26.430 49.665 1.00 42.12 136 TRP A O 1
ATOM 1094 N N . THR A 1 137 ? -20.794 28.233 50.904 1.00 45.53 137 THR A N 1
ATOM 1095 C CA . THR A 1 137 ? -20.723 29.165 49.786 1.00 45.53 137 THR A CA 1
ATOM 1096 C C . THR A 1 137 ? -19.380 28.960 49.088 1.00 45.53 137 THR A C 1
ATOM 1098 O O . THR A 1 137 ? -18.357 29.568 49.407 1.00 45.53 137 THR A O 1
ATOM 1101 N N . VAL A 1 138 ? -19.356 28.062 48.100 1.00 53.44 138 VAL A N 1
ATOM 1102 C CA . VAL A 1 138 ? -18.264 28.024 47.127 1.00 53.44 138 VAL A CA 1
ATOM 1103 C C . VAL A 1 138 ? -18.303 29.359 46.395 1.00 53.44 138 VAL A C 1
ATOM 1105 O O . VAL A 1 138 ? -19.138 29.603 45.524 1.00 53.44 138 VAL A O 1
ATOM 1108 N N . SER A 1 139 ? -17.406 30.251 46.796 1.00 54.06 139 SER A N 1
ATOM 1109 C CA . SER A 1 139 ? -17.162 31.547 46.181 1.00 54.06 139 SER A CA 1
ATOM 1110 C C . SER A 1 139 ? -16.716 31.332 44.735 1.00 54.06 139 SER A C 1
ATOM 1112 O O . SER A 1 139 ? -15.536 31.214 44.403 1.00 54.06 139 SER A O 1
ATOM 1114 N N . GLY A 1 140 ? -17.710 31.261 43.848 1.00 55.84 140 GLY A N 1
ATOM 1115 C CA . GLY A 1 140 ? -17.552 31.208 42.408 1.00 55.84 140 GLY A CA 1
ATOM 1116 C C . GLY A 1 140 ? -16.881 32.482 41.918 1.00 55.84 140 GLY A C 1
ATOM 1117 O O . GLY A 1 140 ? -17.540 33.447 41.532 1.00 55.84 140 GLY A O 1
ATOM 1118 N N . LYS A 1 141 ? -15.546 32.481 41.907 1.00 54.88 141 LYS A N 1
ATOM 1119 C CA . LYS A 1 141 ? -14.737 33.428 41.144 1.00 54.88 141 LYS A CA 1
ATOM 1120 C C . LYS A 1 141 ? -15.179 33.341 39.686 1.00 54.88 141 LYS A C 1
ATOM 1122 O O . LYS A 1 141 ? -14.774 32.443 38.950 1.00 54.88 141 LYS A O 1
ATOM 1127 N N . LYS A 1 142 ? -16.015 34.294 39.270 1.00 57.62 142 LYS A N 1
ATOM 1128 C CA . LYS A 1 142 ? -16.388 34.549 37.877 1.00 57.62 142 LYS A CA 1
ATOM 1129 C C . LYS A 1 142 ? -15.116 34.887 37.098 1.00 57.62 142 LYS A C 1
ATOM 1131 O O . LYS A 1 142 ? -14.740 36.048 36.962 1.00 57.62 142 LYS A O 1
ATOM 1136 N N . ARG A 1 143 ? -14.423 33.871 36.584 1.00 64.31 143 ARG A N 1
ATOM 1137 C CA . ARG A 1 143 ? -13.442 34.079 35.524 1.00 64.31 143 ARG A CA 1
ATOM 1138 C C . ARG A 1 143 ? -14.221 34.387 34.255 1.00 64.31 143 ARG A C 1
ATOM 1140 O O . ARG A 1 143 ? -14.964 33.558 33.740 1.00 64.31 143 ARG A O 1
ATOM 1147 N N . LYS A 1 144 ? -14.071 35.633 33.811 1.00 56.22 144 LYS A N 1
ATOM 1148 C CA . LYS A 1 144 ? -14.444 36.145 32.496 1.00 56.22 144 LYS A CA 1
ATOM 1149 C C . LYS A 1 144 ? -14.043 35.100 31.451 1.00 56.22 144 LYS A C 1
ATOM 1151 O O . LYS A 1 144 ? -12.856 34.851 31.260 1.00 56.22 144 LYS A O 1
ATOM 1156 N N . LYS A 1 145 ? -15.035 34.456 30.837 1.00 49.94 145 LYS A N 1
ATOM 1157 C CA . LYS A 1 145 ? -14.849 33.548 29.707 1.00 49.94 145 LYS A CA 1
ATOM 1158 C C . LYS A 1 145 ? -14.282 34.384 28.561 1.00 49.94 145 LYS A C 1
ATOM 1160 O O . LYS A 1 145 ? -15.016 35.110 27.896 1.00 49.94 145 LYS A O 1
ATOM 1165 N N . GLY A 1 146 ? -12.958 34.378 28.429 1.00 46.91 146 GLY A N 1
ATOM 1166 C CA . GLY A 1 146 ? -12.285 34.873 27.237 1.00 46.91 146 GLY A CA 1
ATOM 1167 C C . GLY A 1 146 ? -12.700 34.008 26.044 1.00 46.91 146 GLY A C 1
ATOM 1168 O O . GLY A 1 146 ? -13.018 32.831 26.235 1.00 46.91 146 GLY A O 1
ATOM 1169 N N . PRO A 1 147 ? -12.768 34.567 24.828 1.00 51.03 147 PRO A N 1
ATOM 1170 C CA . PRO A 1 147 ? -13.104 33.788 23.649 1.00 51.03 147 PRO A CA 1
ATOM 1171 C C . PRO A 1 147 ? -11.988 32.773 23.379 1.00 51.03 147 PRO A C 1
ATOM 1173 O O . PRO A 1 147 ? -10.927 33.114 22.864 1.00 51.03 147 PRO A O 1
ATOM 1176 N N . GLU A 1 148 ? -12.235 31.507 23.707 1.00 53.72 148 GLU A N 1
ATOM 1177 C CA . GLU A 1 148 ? -11.470 30.372 23.191 1.00 53.72 148 GLU A CA 1
ATOM 1178 C C . GLU A 1 148 ? -11.750 30.240 21.689 1.00 53.72 148 GLU A C 1
ATOM 1180 O O . GLU A 1 148 ? -12.580 29.453 21.241 1.00 53.72 148 GLU A O 1
ATOM 1185 N N . LYS A 1 149 ? -11.098 31.092 20.898 1.00 60.06 149 LYS A N 1
ATOM 1186 C CA . LYS A 1 149 ? -11.068 31.010 19.435 1.00 60.06 149 LYS A CA 1
ATOM 1187 C C . LYS A 1 149 ? -9.679 31.317 18.879 1.00 60.06 149 LYS A C 1
ATOM 1189 O O . LYS A 1 149 ? -9.585 31.885 17.807 1.00 60.06 149 LYS A O 1
ATOM 1194 N N . GLU A 1 150 ? -8.594 30.943 19.562 1.00 60.75 150 GLU A N 1
ATOM 1195 C CA . GLU A 1 150 ? -7.237 31.150 19.012 1.00 60.75 150 GLU A CA 1
ATOM 1196 C C . GLU A 1 150 ? -6.208 30.043 19.323 1.00 60.75 150 GLU A C 1
ATOM 1198 O O . GLU A 1 150 ? -5.015 30.262 19.147 1.00 60.75 150 GLU A O 1
ATOM 1203 N N . ILE A 1 151 ? -6.620 28.831 19.725 1.00 57.16 151 ILE A N 1
ATOM 1204 C CA . ILE A 1 151 ? -5.664 27.727 20.005 1.00 57.16 151 ILE A CA 1
ATOM 1205 C C . ILE A 1 151 ? -5.634 26.652 18.899 1.00 57.16 151 ILE A C 1
ATOM 1207 O O . ILE A 1 151 ? -4.888 25.687 18.974 1.00 57.16 151 ILE A O 1
ATOM 1211 N N . LEU A 1 152 ? -6.331 26.855 17.777 1.00 60.53 152 LEU A N 1
ATOM 1212 C CA . LEU A 1 152 ? -6.179 26.003 16.587 1.00 60.53 152 LEU A CA 1
ATOM 1213 C C . LEU A 1 152 ? -5.654 26.801 15.385 1.00 60.53 152 LEU A C 1
ATOM 1215 O O . LEU A 1 152 ? -6.224 26.778 14.296 1.00 60.53 152 LEU A O 1
ATOM 1219 N N . LYS A 1 153 ? -4.527 27.501 15.567 1.00 57.78 153 LYS A N 1
ATOM 1220 C CA . LYS A 1 153 ? -3.670 27.927 14.447 1.00 57.78 153 LYS A CA 1
ATOM 1221 C C . LYS A 1 153 ? -2.990 26.679 13.867 1.00 57.78 153 LYS A C 1
ATOM 1223 O O . LYS A 1 153 ? -1.877 26.351 14.253 1.00 57.78 153 LYS A O 1
ATOM 1228 N N . GLY A 1 154 ? -3.671 25.953 12.977 1.00 59.41 154 GLY A N 1
ATOM 1229 C CA . GLY A 1 154 ? -3.027 24.841 12.263 1.00 59.41 154 GLY A CA 1
ATOM 1230 C C . GLY A 1 154 ? -3.916 23.898 11.453 1.00 59.41 154 GLY A C 1
ATOM 1231 O O . GLY A 1 154 ? -3.404 23.230 10.560 1.00 59.41 154 GLY A O 1
ATOM 1232 N N . VAL A 1 155 ? -5.231 23.845 11.682 1.00 53.84 155 VAL A N 1
ATOM 1233 C CA . VAL A 1 155 ? -6.090 22.885 10.964 1.00 53.84 155 VAL A CA 1
ATOM 1234 C C . VAL A 1 155 ? -6.759 23.558 9.763 1.00 53.84 155 VAL A C 1
ATOM 1236 O O . VAL A 1 155 ? -7.750 24.273 9.894 1.00 53.84 155 VAL A O 1
ATOM 1239 N N . LYS A 1 156 ? -6.219 23.323 8.561 1.00 58.84 156 LYS A N 1
ATOM 1240 C CA . LYS A 1 156 ? -6.890 23.643 7.290 1.00 58.84 156 LYS A CA 1
ATOM 1241 C C . LYS A 1 156 ? -8.027 22.641 7.057 1.00 58.84 156 LYS A C 1
ATOM 1243 O O . LYS A 1 156 ? -7.798 21.569 6.505 1.00 58.84 156 LYS A O 1
ATOM 1248 N N . LEU A 1 157 ? -9.258 22.991 7.438 1.00 58.78 157 LEU A N 1
ATOM 1249 C CA . LEU A 1 157 ? -10.446 22.270 6.968 1.00 58.78 157 LEU A CA 1
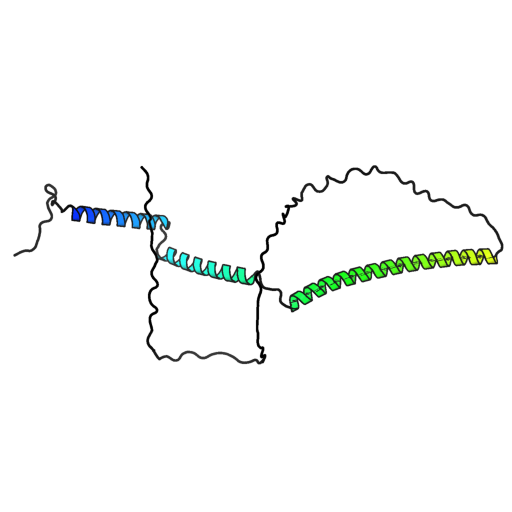ATOM 1250 C C . LEU A 1 157 ? -10.640 22.564 5.473 1.00 58.78 157 LEU A C 1
ATOM 1252 O O . LEU A 1 157 ? -10.969 23.690 5.095 1.00 58.78 157 LEU A O 1
ATOM 1256 N N . ARG A 1 158 ? -10.448 21.558 4.611 1.00 61.41 158 ARG A N 1
ATOM 1257 C CA . ARG A 1 158 ? -10.879 21.639 3.210 1.00 61.41 158 ARG A CA 1
ATOM 1258 C C . ARG A 1 158 ? -12.380 21.370 3.131 1.00 61.41 158 ARG A C 1
ATOM 1260 O O . ARG A 1 158 ? -12.866 20.339 3.580 1.00 61.41 158 ARG A O 1
ATOM 1267 N N . LYS A 1 159 ? -13.093 22.344 2.571 1.00 47.91 159 LYS A N 1
ATOM 1268 C CA . LYS A 1 159 ? -14.523 22.321 2.265 1.00 47.91 159 LYS A CA 1
ATOM 1269 C C . LYS A 1 159 ? -14.794 21.233 1.215 1.00 47.91 159 LYS A C 1
ATOM 1271 O O . LYS A 1 159 ? -14.288 21.338 0.103 1.00 47.91 159 LYS A O 1
ATOM 1276 N N . ALA A 1 160 ? -15.585 20.221 1.560 1.00 40.66 160 ALA A N 1
ATOM 1277 C CA . ALA A 1 160 ? -16.232 19.354 0.582 1.00 40.66 160 ALA A CA 1
ATOM 1278 C C . ALA A 1 160 ? -17.535 20.035 0.139 1.00 40.66 160 ALA A C 1
ATOM 1280 O O . ALA A 1 160 ? -18.410 20.301 0.964 1.00 40.66 160 ALA A O 1
ATOM 1281 N N . SER A 1 161 ? -17.638 20.376 -1.142 1.00 44.44 161 SER A N 1
ATOM 1282 C CA . SER A 1 161 ? -18.887 20.787 -1.777 1.00 44.44 161 SER A CA 1
ATOM 1283 C C . SER A 1 161 ? -19.581 19.555 -2.347 1.00 44.44 161 SER A C 1
ATOM 1285 O O . SER A 1 161 ? -19.063 18.910 -3.256 1.00 44.44 161 SER A O 1
ATOM 1287 N N . THR A 1 162 ? -20.757 19.261 -1.803 1.00 38.00 162 THR A N 1
ATOM 1288 C CA . THR A 1 162 ? -21.786 18.424 -2.422 1.00 38.00 162 THR A CA 1
ATOM 1289 C C . THR A 1 162 ? -22.324 19.145 -3.660 1.00 38.00 162 THR A C 1
ATOM 1291 O O . THR A 1 162 ? -22.709 20.309 -3.567 1.00 38.00 162 THR A O 1
ATOM 1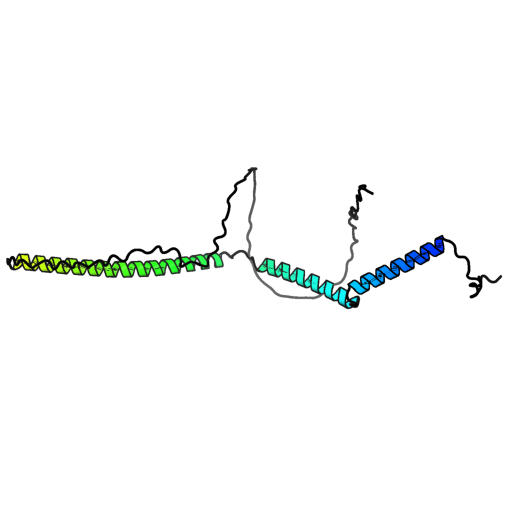294 N N . SER A 1 163 ? -22.397 18.447 -4.791 1.00 37.12 163 SER A N 1
ATOM 1295 C CA . SER A 1 163 ? -23.446 18.669 -5.785 1.00 37.12 163 SER A CA 1
ATOM 1296 C C . SER A 1 163 ? -23.849 17.320 -6.359 1.00 37.12 163 SER A C 1
ATOM 1298 O O . 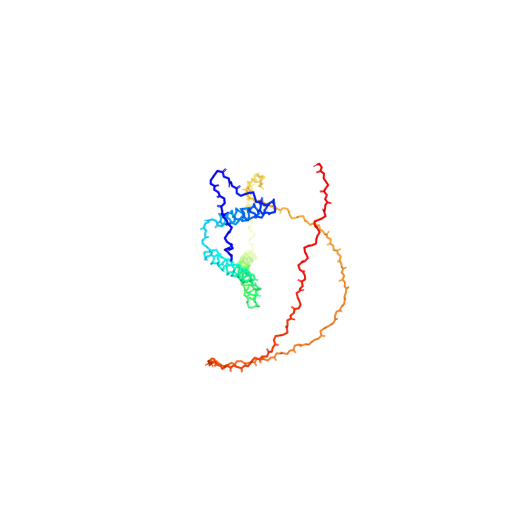SER A 1 163 ? -23.048 16.594 -6.939 1.00 37.12 163 SER A O 1
ATOM 1300 N N . THR A 1 164 ? -25.108 17.005 -6.111 1.00 35.81 164 THR A N 1
ATOM 1301 C CA . THR A 1 164 ? -25.946 16.006 -6.760 1.00 35.81 164 THR A CA 1
ATOM 1302 C C . THR A 1 164 ? -25.869 16.091 -8.281 1.00 35.81 164 THR A C 1
ATOM 1304 O O . THR A 1 164 ? -26.041 17.182 -8.817 1.00 35.81 164 THR A O 1
ATOM 1307 N N . ASP A 1 165 ? -25.743 14.949 -8.956 1.00 35.16 165 ASP A N 1
ATOM 1308 C CA . ASP A 1 165 ? -26.687 14.601 -10.018 1.00 35.16 165 ASP A CA 1
ATOM 1309 C C . ASP A 1 165 ? -26.743 13.080 -10.223 1.00 35.16 165 ASP A C 1
ATOM 1311 O O . ASP A 1 165 ? -25.730 12.382 -10.189 1.00 35.16 165 ASP A O 1
ATOM 1315 N N . VAL A 1 166 ? -27.959 12.575 -10.382 1.00 39.69 166 VAL A N 1
ATOM 1316 C CA . VAL A 1 166 ? -28.298 11.174 -10.639 1.00 39.69 166 VAL A CA 1
ATOM 1317 C C . VAL A 1 166 ? -29.019 11.183 -11.979 1.00 39.69 166 VAL A C 1
ATOM 1319 O O . VAL A 1 166 ? -29.921 11.998 -12.162 1.00 39.69 166 VAL A O 1
ATOM 1322 N N . PRO A 1 167 ? -28.778 10.203 -12.860 1.00 39.12 167 PRO A N 1
ATOM 1323 C CA . PRO A 1 167 ? -29.968 9.499 -13.320 1.00 39.12 167 PRO A CA 1
ATOM 1324 C C . PRO A 1 167 ? -29.828 7.976 -13.363 1.00 39.12 167 PRO A C 1
ATOM 1326 O O . PRO A 1 167 ? -28.914 7.389 -13.935 1.00 39.12 167 PRO A O 1
ATOM 1329 N N . LYS A 1 168 ? -30.859 7.371 -12.768 1.00 34.62 168 LYS A N 1
ATOM 1330 C CA . LYS A 1 168 ? -31.416 6.029 -12.965 1.00 34.62 168 LYS A CA 1
ATOM 1331 C C . LYS A 1 168 ? -31.287 5.473 -14.393 1.00 34.62 168 LYS A C 1
ATOM 1333 O O . LYS A 1 168 ? -31.754 6.099 -15.341 1.00 34.62 168 LYS A O 1
ATOM 1338 N N . LYS A 1 169 ? -30.948 4.180 -14.473 1.00 34.78 169 LYS A N 1
ATOM 1339 C CA . LYS A 1 169 ? -31.653 3.208 -15.330 1.00 34.78 169 LYS A CA 1
ATOM 1340 C C . LYS A 1 169 ? -31.691 1.817 -14.663 1.00 34.78 169 LYS A C 1
ATOM 1342 O O . LYS A 1 169 ? -30.652 1.222 -14.410 1.00 34.78 169 LYS A O 1
ATOM 1347 N N . ALA A 1 170 ? -32.906 1.360 -14.350 1.00 34.94 170 ALA A N 1
ATOM 1348 C CA . ALA A 1 170 ? -33.314 -0.023 -14.036 1.00 34.94 170 ALA A CA 1
ATOM 1349 C C . ALA A 1 170 ? -33.457 -0.816 -15.366 1.00 34.94 170 ALA A C 1
ATOM 1351 O O . ALA A 1 170 ? -33.612 -0.159 -16.396 1.00 34.94 170 ALA A O 1
ATOM 1352 N N . GLU A 1 171 ? -33.441 -2.147 -15.536 1.00 44.09 171 GLU A N 1
ATOM 1353 C CA . GLU A 1 171 ? -33.627 -3.417 -14.775 1.00 44.09 171 GLU A CA 1
ATOM 1354 C C . GLU A 1 171 ? -33.362 -4.577 -15.823 1.00 44.09 171 GLU A C 1
ATOM 1356 O O . GLU A 1 171 ? -33.047 -4.219 -16.964 1.00 44.09 171 GLU A O 1
ATOM 1361 N N . PRO A 1 172 ? -33.645 -5.903 -15.657 1.00 49.59 172 PRO A N 1
ATOM 1362 C CA . PRO A 1 172 ? -33.473 -6.896 -14.564 1.00 49.59 172 PRO A CA 1
ATOM 1363 C C . PRO A 1 172 ? -32.836 -8.280 -14.988 1.00 49.59 172 PRO A C 1
ATOM 1365 O O . PRO A 1 172 ? -32.984 -8.691 -16.129 1.00 49.59 172 PRO A O 1
ATOM 1368 N N . ALA A 1 173 ? -32.221 -9.003 -14.015 1.00 45.28 173 ALA A N 1
ATOM 1369 C CA . ALA A 1 173 ? -32.141 -10.479 -13.703 1.00 45.28 173 ALA A CA 1
ATOM 1370 C C . ALA A 1 173 ? -31.940 -11.595 -14.798 1.00 45.28 173 ALA A C 1
ATOM 1372 O O . ALA A 1 173 ? -32.107 -11.297 -15.972 1.00 45.28 173 ALA A O 1
ATOM 1373 N N . PRO A 1 174 ? -31.668 -12.911 -14.492 1.00 49.66 174 PRO A N 1
ATOM 1374 C CA . PRO A 1 174 ? -31.442 -13.643 -13.216 1.00 49.66 174 PRO A CA 1
ATOM 1375 C C . PRO A 1 174 ? -30.218 -14.639 -13.164 1.00 49.66 174 PRO A C 1
ATOM 1377 O O . PRO A 1 174 ? -29.536 -14.889 -14.149 1.00 49.66 174 PRO A O 1
ATOM 1380 N N . LYS A 1 175 ? -29.975 -15.220 -11.966 1.00 41.75 175 LYS A N 1
ATOM 1381 C CA . LYS A 1 175 ? -29.053 -16.337 -11.550 1.00 41.75 175 LYS A CA 1
ATOM 1382 C C . LYS A 1 175 ? -29.433 -17.713 -12.192 1.00 41.75 175 LYS A C 1
ATOM 1384 O O . LYS A 1 175 ? -30.520 -17.708 -12.771 1.00 41.75 175 LYS A O 1
ATOM 1389 N N . PRO A 1 176 ? -28.725 -18.892 -12.060 1.00 51.69 176 PRO A N 1
ATOM 1390 C CA . PRO A 1 176 ? -28.035 -19.497 -10.869 1.00 51.69 176 PRO A CA 1
ATOM 1391 C C . PRO A 1 176 ? -26.868 -20.507 -11.194 1.00 51.69 176 PRO A C 1
ATOM 1393 O O . PRO A 1 176 ? -26.345 -20.435 -12.300 1.00 51.69 176 PRO A O 1
ATOM 1396 N N . PRO A 1 177 ? -26.490 -21.518 -10.360 1.00 54.50 177 PRO A N 1
ATOM 1397 C CA . PRO A 1 177 ? -26.099 -21.551 -8.938 1.00 54.50 177 PRO A CA 1
ATOM 1398 C C . PRO A 1 177 ? -24.715 -22.213 -8.646 1.00 54.50 177 PRO A C 1
ATOM 1400 O O . PRO A 1 177 ? -24.059 -22.805 -9.494 1.00 54.50 177 PRO A O 1
ATOM 1403 N N . VAL A 1 178 ? -24.354 -22.120 -7.363 1.00 35.56 178 VAL A N 1
ATOM 1404 C CA . VAL A 1 178 ? -23.281 -22.734 -6.553 1.00 35.56 178 VAL A CA 1
ATOM 1405 C C . VAL A 1 178 ? -23.075 -24.253 -6.732 1.00 35.56 178 VAL A C 1
ATOM 1407 O O . VAL A 1 178 ? -24.047 -25.002 -6.733 1.00 35.56 178 VAL A O 1
ATOM 1410 N N . SER A 1 179 ? -21.816 -24.716 -6.670 1.00 37.06 179 SER A N 1
ATOM 1411 C CA . SER A 1 179 ? -21.462 -26.005 -6.043 1.00 37.06 179 SER A CA 1
ATOM 1412 C C . SER A 1 179 ? -20.028 -26.006 -5.492 1.00 37.06 179 SER A C 1
ATOM 1414 O O . SER A 1 179 ? -19.058 -25.821 -6.221 1.00 37.06 179 SER A O 1
ATOM 1416 N N . THR A 1 180 ? -19.932 -26.233 -4.187 1.00 32.47 180 THR A N 1
ATOM 1417 C CA . THR A 1 180 ? -18.745 -26.523 -3.375 1.00 32.47 180 THR A CA 1
ATOM 1418 C C . THR A 1 180 ? -18.289 -27.978 -3.519 1.00 32.47 180 THR A C 1
ATOM 1420 O O . THR A 1 180 ? -19.131 -28.868 -3.432 1.00 32.47 180 THR A O 1
ATOM 1423 N N . SER A 1 181 ? -16.977 -28.231 -3.559 1.00 35.97 181 SER A N 1
ATOM 1424 C CA . SER A 1 181 ? -16.366 -29.442 -2.979 1.00 35.97 181 SER A CA 1
ATOM 1425 C C . SER A 1 181 ? -14.858 -29.262 -2.773 1.00 35.97 181 SER A C 1
ATOM 1427 O O . SER A 1 181 ? -14.145 -28.826 -3.674 1.00 35.97 181 SER A O 1
ATOM 1429 N N . LYS A 1 182 ? -14.422 -29.593 -1.555 1.00 34.88 182 LYS A N 1
ATOM 1430 C CA . LYS A 1 182 ? -13.042 -29.721 -1.072 1.00 34.88 182 LYS A CA 1
ATOM 1431 C C . LYS A 1 182 ? -12.395 -31.001 -1.632 1.00 34.88 182 LYS A C 1
ATOM 1433 O O . LYS A 1 182 ? -13.122 -31.957 -1.871 1.00 34.88 182 LYS A O 1
ATOM 1438 N N . ASP A 1 183 ? -11.076 -31.007 -1.839 1.00 33.50 183 ASP A N 1
ATOM 1439 C CA . ASP A 1 183 ? -10.098 -31.821 -1.080 1.00 33.50 183 ASP A CA 1
ATOM 1440 C C . ASP A 1 183 ? -8.713 -31.909 -1.772 1.00 33.50 183 ASP A C 1
ATOM 1442 O O . ASP A 1 183 ? -8.572 -32.278 -2.932 1.00 33.50 183 ASP A O 1
ATOM 1446 N N . GLU A 1 184 ? -7.730 -31.461 -0.992 1.00 38.97 184 GLU A N 1
ATOM 1447 C CA . GLU A 1 184 ? -6.328 -31.847 -0.754 1.00 38.97 184 GLU A CA 1
ATOM 1448 C C . GLU A 1 184 ? -5.524 -32.948 -1.525 1.00 38.97 184 GLU A C 1
ATOM 1450 O O . GLU A 1 184 ? -6.042 -33.971 -1.960 1.00 38.97 184 GLU A O 1
ATOM 1455 N N . VAL A 1 185 ? -4.181 -32.740 -1.465 1.00 34.62 185 VAL A N 1
ATOM 1456 C CA . VAL A 1 185 ? -2.972 -33.613 -1.666 1.00 34.62 185 VAL A CA 1
ATOM 1457 C C . VAL A 1 185 ? -2.670 -34.111 -3.112 1.00 34.62 185 VAL A C 1
ATOM 1459 O O . VAL A 1 185 ? -3.583 -34.469 -3.832 1.00 34.62 185 VAL A O 1
ATOM 1462 N N . VAL A 1 186 ? -1.453 -34.204 -3.699 1.00 36.75 186 VAL A N 1
ATOM 1463 C CA . VAL A 1 186 ? -0.049 -34.410 -3.261 1.00 36.75 186 VAL A CA 1
ATOM 1464 C C . VAL A 1 186 ? 0.946 -34.008 -4.401 1.00 36.75 186 VAL A C 1
ATOM 1466 O O . VAL A 1 186 ? 0.641 -34.181 -5.575 1.00 36.75 186 VAL A O 1
ATOM 1469 N N . ALA A 1 187 ? 2.141 -33.519 -4.029 1.00 33.09 187 ALA A N 1
ATOM 1470 C CA . ALA A 1 187 ? 3.486 -33.543 -4.668 1.00 33.09 187 ALA A CA 1
ATOM 1471 C C . ALA A 1 187 ? 3.735 -33.781 -6.197 1.00 33.09 187 ALA A C 1
ATOM 1473 O O . ALA A 1 187 ? 3.460 -34.849 -6.725 1.00 33.09 187 ALA A O 1
ATOM 1474 N N . SER A 1 188 ? 4.414 -32.803 -6.836 1.00 37.91 188 SER A N 1
ATOM 1475 C CA . SER A 1 188 ? 5.765 -32.794 -7.496 1.00 37.91 188 SER A CA 1
ATOM 1476 C C . SER A 1 188 ? 6.373 -34.060 -8.186 1.00 37.91 188 SER A C 1
ATOM 1478 O O . SER A 1 188 ? 6.094 -35.175 -7.771 1.00 37.91 188 SER A O 1
ATOM 1480 N N . PRO A 1 189 ? 7.418 -33.944 -9.049 1.00 50.78 189 PRO A N 1
ATOM 1481 C CA . PRO A 1 189 ? 7.432 -33.493 -10.450 1.00 50.78 189 PRO A CA 1
ATOM 1482 C C . PRO A 1 189 ? 8.063 -34.543 -11.416 1.00 50.78 189 PRO A C 1
ATOM 1484 O O . PRO A 1 189 ? 8.876 -35.370 -11.009 1.00 50.78 189 PRO A O 1
ATOM 1487 N N . SER A 1 190 ? 7.798 -34.478 -12.728 1.00 34.22 190 SER A N 1
ATOM 1488 C CA . SER A 1 190 ? 8.660 -35.141 -13.729 1.00 34.22 190 SER A CA 1
ATOM 1489 C C . SER A 1 190 ? 8.641 -34.421 -15.080 1.00 34.22 190 SER A C 1
ATOM 1491 O O . SER A 1 190 ? 7.608 -33.931 -15.529 1.00 34.22 190 SER A O 1
ATOM 1493 N N . ALA A 1 191 ? 9.828 -34.321 -15.674 1.00 43.38 191 ALA A N 1
ATOM 1494 C CA . ALA A 1 191 ? 10.176 -33.549 -16.864 1.00 43.38 191 ALA A CA 1
ATOM 1495 C C . ALA A 1 191 ? 9.988 -34.373 -18.175 1.00 43.38 191 ALA A C 1
ATOM 1497 O O . ALA A 1 191 ? 9.340 -35.417 -18.152 1.00 43.38 191 ALA A O 1
ATOM 1498 N N . PRO A 1 192 ? 10.441 -33.900 -19.355 1.00 43.19 192 PRO A N 1
ATOM 1499 C CA . PRO A 1 192 ? 9.571 -33.513 -20.461 1.00 43.19 192 PRO A CA 1
ATOM 1500 C C . PRO A 1 192 ? 9.553 -34.538 -21.609 1.00 43.19 192 PRO A C 1
ATOM 1502 O O . PRO A 1 192 ? 10.587 -35.088 -21.985 1.00 43.19 192 PRO A O 1
ATOM 1505 N N . ALA A 1 193 ? 8.392 -34.729 -22.241 1.00 36.34 193 ALA A N 1
ATOM 1506 C CA . ALA A 1 193 ? 8.269 -35.511 -23.469 1.00 36.34 193 ALA A CA 1
ATOM 1507 C C . ALA A 1 193 ? 7.889 -34.617 -24.656 1.00 36.34 193 ALA A C 1
ATOM 1509 O O . ALA A 1 193 ? 6.935 -33.842 -24.625 1.00 36.34 193 ALA A O 1
ATOM 1510 N N . VAL A 1 194 ? 8.707 -34.744 -25.692 1.00 38.53 194 VAL A N 1
ATOM 1511 C CA . VAL A 1 194 ? 8.690 -34.052 -26.978 1.00 38.53 194 VAL A CA 1
ATOM 1512 C C . VAL A 1 194 ? 7.574 -34.594 -27.889 1.00 38.53 194 VAL A C 1
ATOM 1514 O O . VAL A 1 194 ? 7.253 -35.777 -27.848 1.00 38.53 194 VAL A O 1
ATOM 1517 N N . ALA A 1 195 ? 7.104 -33.715 -28.785 1.00 37.03 195 ALA A N 1
ATOM 1518 C CA . ALA A 1 195 ? 6.344 -33.952 -30.022 1.00 37.03 195 ALA A CA 1
ATOM 1519 C C . ALA A 1 195 ? 4.810 -34.093 -29.938 1.00 37.03 195 ALA A C 1
ATOM 1521 O O . ALA A 1 195 ? 4.271 -35.165 -29.685 1.00 37.03 195 ALA A O 1
ATOM 1522 N N . LYS A 1 196 ? 4.102 -33.069 -30.436 1.00 38.91 196 LYS A N 1
ATOM 1523 C CA . LYS A 1 196 ? 3.606 -33.073 -31.828 1.00 38.91 196 LYS A CA 1
ATOM 1524 C C . LYS A 1 196 ? 3.054 -31.705 -32.233 1.00 38.91 196 LYS A C 1
ATOM 1526 O O . LYS A 1 196 ? 2.315 -31.067 -31.497 1.00 38.91 196 LYS A O 1
ATOM 1531 N N . ALA A 1 197 ? 3.455 -31.287 -33.428 1.00 38.16 197 ALA A N 1
ATOM 1532 C CA . ALA A 1 197 ? 3.001 -30.092 -34.114 1.00 38.16 197 ALA A CA 1
ATOM 1533 C C . ALA A 1 197 ? 1.574 -30.265 -34.658 1.00 38.16 197 ALA A C 1
ATOM 1535 O O . ALA A 1 197 ? 1.249 -31.310 -35.224 1.00 38.16 197 ALA A O 1
ATOM 1536 N N . THR A 1 198 ? 0.775 -29.203 -34.570 1.00 45.25 198 THR A N 1
ATOM 1537 C CA . THR A 1 198 ? -0.420 -28.969 -35.394 1.00 45.25 198 THR A CA 1
ATOM 1538 C C . THR A 1 198 ? -0.430 -27.503 -35.844 1.00 45.25 198 THR A C 1
ATOM 1540 O O . THR A 1 198 ? 0.021 -26.644 -35.083 1.00 45.25 198 THR A O 1
ATOM 1543 N N . PRO A 1 199 ? -0.871 -27.205 -37.078 1.00 47.19 199 PRO A N 1
ATOM 1544 C CA . PRO A 1 199 ? -0.557 -25.951 -37.757 1.00 47.19 199 PRO A CA 1
ATOM 1545 C C . PRO A 1 199 ? -1.385 -24.751 -37.280 1.00 47.19 199 PRO A C 1
ATOM 1547 O O . PRO A 1 199 ? -2.594 -24.826 -37.083 1.00 47.19 199 PRO A O 1
ATOM 1550 N N . THR A 1 200 ? -0.679 -23.628 -37.171 1.00 36.28 200 THR A N 1
ATOM 1551 C CA . THR A 1 200 ? -1.128 -22.260 -36.910 1.00 36.28 200 THR A CA 1
ATOM 1552 C C . THR A 1 200 ? -2.182 -21.775 -37.911 1.00 36.28 200 THR A C 1
ATOM 1554 O O . THR A 1 200 ? -1.911 -21.677 -39.107 1.00 36.28 200 THR A O 1
ATOM 1557 N N . THR A 1 201 ? -3.354 -21.370 -37.416 1.00 42.47 201 THR A N 1
ATOM 1558 C CA . THR A 1 201 ? -4.272 -20.460 -38.117 1.00 42.47 201 THR A CA 1
ATOM 1559 C C . THR A 1 201 ? -3.913 -19.023 -37.728 1.00 42.47 201 THR A C 1
ATOM 1561 O O . THR A 1 201 ? -3.963 -18.661 -36.556 1.00 42.47 201 THR A O 1
ATOM 1564 N N . LEU A 1 202 ? -3.500 -18.219 -38.709 1.00 51.44 202 LEU A N 1
ATOM 1565 C CA . LEU A 1 202 ? -3.176 -16.796 -38.556 1.00 51.44 202 LEU A CA 1
ATOM 1566 C C . LEU A 1 202 ? -4.449 -15.974 -38.279 1.00 51.44 202 LEU A C 1
ATOM 1568 O O . LEU A 1 202 ? -5.399 -16.096 -39.054 1.00 51.44 202 LEU A O 1
ATOM 1572 N N . PRO A 1 203 ? -4.483 -15.082 -37.273 1.00 55.44 203 PRO A N 1
ATOM 1573 C CA . PRO A 1 203 ? -5.471 -14.016 -37.245 1.00 55.44 203 PRO A CA 1
ATOM 1574 C C . PRO A 1 203 ? -5.028 -12.844 -38.133 1.00 55.44 203 PRO A C 1
ATOM 1576 O O . PRO A 1 203 ? -3.884 -12.390 -38.106 1.00 55.44 203 PRO A O 1
ATOM 1579 N N . SER A 1 204 ? -5.984 -12.375 -38.929 1.00 52.06 204 SER A N 1
ATOM 1580 C CA . SER A 1 204 ? -5.933 -11.215 -39.812 1.00 52.06 204 SER A CA 1
ATOM 1581 C C . SER A 1 204 ? -5.420 -9.950 -39.118 1.00 52.06 204 SER A C 1
ATOM 1583 O O . SER A 1 204 ? -5.910 -9.560 -38.059 1.00 52.06 204 SER A O 1
ATOM 1585 N N . PHE A 1 205 ? -4.478 -9.286 -39.781 1.00 44.41 205 PHE A N 1
ATOM 1586 C CA . PHE A 1 205 ? -3.930 -7.975 -39.453 1.00 44.41 205 PHE A CA 1
ATOM 1587 C C . PHE A 1 205 ? -5.048 -6.918 -39.399 1.00 44.41 205 PHE A C 1
ATOM 1589 O O . PHE A 1 205 ? -5.636 -6.570 -40.423 1.00 44.41 205 PHE A O 1
ATOM 1596 N N . VAL A 1 206 ? -5.364 -6.422 -38.202 1.00 54.34 206 VAL A N 1
ATOM 1597 C CA . VAL A 1 206 ? -6.216 -5.240 -38.010 1.00 54.34 206 VAL A CA 1
ATOM 1598 C C . VAL A 1 206 ? -5.399 -4.005 -38.379 1.00 54.34 206 VAL A C 1
ATOM 1600 O O . VAL A 1 206 ? -4.315 -3.783 -37.842 1.00 54.34 206 VAL A O 1
ATOM 1603 N N . GLY A 1 207 ? -5.911 -3.240 -39.342 1.00 48.72 207 GLY A N 1
ATOM 1604 C CA . GLY A 1 207 ? -5.258 -2.067 -39.908 1.00 48.72 207 GLY A CA 1
ATOM 1605 C C . GLY A 1 207 ? -4.912 -1.018 -38.855 1.00 48.72 207 GLY A C 1
ATOM 1606 O O . GLY A 1 207 ? -5.763 -0.567 -38.091 1.00 48.72 207 GLY A O 1
ATOM 1607 N N . LEU A 1 208 ? -3.647 -0.601 -38.860 1.00 49.97 208 LEU A N 1
ATOM 1608 C CA . LEU A 1 208 ? -3.188 0.623 -38.220 1.00 49.97 208 LEU A CA 1
ATOM 1609 C C . LEU A 1 208 ? -3.869 1.800 -38.927 1.00 49.97 208 LEU A C 1
ATOM 1611 O O . LEU A 1 208 ? -3.465 2.206 -40.016 1.00 49.97 208 LEU A O 1
ATOM 1615 N N . GLY A 1 209 ? -4.944 2.300 -38.321 1.00 50.41 209 GLY A N 1
ATOM 1616 C CA . GLY A 1 209 ? -5.649 3.504 -38.738 1.00 50.41 209 GLY A CA 1
ATOM 1617 C C . GLY A 1 209 ? -4.764 4.735 -38.572 1.00 50.41 209 GLY A C 1
ATOM 1618 O O . GLY A 1 209 ? -4.886 5.462 -37.594 1.00 50.41 209 GLY A O 1
ATOM 1619 N N . LEU A 1 210 ? -3.882 4.970 -39.541 1.00 53.25 210 LEU A N 1
ATOM 1620 C CA . LEU A 1 210 ? -3.212 6.247 -39.758 1.00 53.25 210 LEU A CA 1
ATOM 1621 C C . LEU A 1 210 ? -4.049 7.051 -40.763 1.00 53.25 210 LEU A C 1
ATOM 1623 O O . LEU A 1 210 ? -3.679 7.227 -41.920 1.00 53.25 210 LEU A O 1
ATOM 1627 N N . GLY A 1 211 ? -5.249 7.440 -40.334 1.00 48.12 211 GLY A N 1
ATOM 1628 C CA . GLY A 1 211 ? -6.184 8.233 -41.122 1.00 48.12 211 GLY A CA 1
ATOM 1629 C C . GLY A 1 211 ? -6.294 9.651 -40.575 1.00 48.12 211 GLY A C 1
ATOM 1630 O O . GLY A 1 211 ? -6.697 9.828 -39.430 1.00 48.12 211 GLY A O 1
ATOM 1631 N N . GLY A 1 212 ? -5.993 10.642 -41.419 1.00 50.34 212 GLY A N 1
ATOM 1632 C CA . GLY A 1 212 ? -6.562 11.986 -41.298 1.00 50.34 212 GLY A CA 1
ATOM 1633 C C . GLY A 1 212 ? -5.638 13.095 -40.796 1.00 50.34 212 GLY A C 1
ATOM 1634 O O . GLY A 1 212 ? -5.982 13.773 -39.835 1.00 50.34 212 GLY A O 1
ATOM 1635 N N . TYR A 1 213 ? -4.526 13.365 -41.489 1.00 45.47 213 TYR A N 1
ATOM 1636 C CA . TYR A 1 213 ? -3.996 14.735 -41.524 1.00 45.47 213 TYR A CA 1
ATOM 1637 C C . TYR A 1 213 ? -4.956 15.564 -42.394 1.00 45.47 213 TYR A C 1
ATOM 1639 O O . TYR A 1 213 ? -4.823 15.624 -43.615 1.00 45.47 213 TYR A O 1
ATOM 1647 N N . SER A 1 214 ? -6.004 16.104 -41.769 1.00 56.88 214 SER A N 1
ATOM 1648 C CA . SER A 1 214 ? -6.861 17.108 -42.395 1.00 56.88 214 SER A CA 1
ATOM 1649 C C . SER A 1 214 ? -6.153 18.450 -42.305 1.00 56.88 214 SER A C 1
ATOM 1651 O O . SER A 1 214 ? -6.044 19.037 -41.235 1.00 56.88 214 SER A O 1
ATOM 1653 N N . SER A 1 215 ? -5.668 18.877 -43.462 1.00 57.69 215 SER A N 1
ATOM 1654 C CA . SER A 1 215 ? -5.311 20.239 -43.842 1.00 57.69 215 SER A CA 1
ATOM 1655 C C . SER A 1 215 ? -6.176 21.317 -43.162 1.00 57.69 215 SER A C 1
ATOM 1657 O O . SER A 1 215 ? -7.393 21.332 -43.347 1.00 57.69 215 SER A O 1
ATOM 1659 N N . SER A 1 216 ? -5.532 22.226 -42.427 1.00 63.69 216 SER A N 1
ATOM 1660 C CA . SER A 1 216 ? -5.978 23.604 -42.157 1.00 63.69 216 SER A CA 1
ATOM 1661 C C . SER A 1 216 ? -4.713 24.477 -42.228 1.00 63.69 216 SER A C 1
ATOM 1663 O O . SER A 1 216 ? -3.806 24.264 -41.428 1.00 63.69 216 SER A O 1
ATOM 1665 N N . GLU A 1 217 ? -4.456 25.193 -43.323 1.00 62.84 217 GLU A N 1
ATOM 1666 C CA . GLU A 1 217 ? -4.992 26.540 -43.605 1.00 62.84 217 GLU A CA 1
ATOM 1667 C C . GLU A 1 217 ? -4.465 27.575 -42.586 1.00 62.84 217 GLU A C 1
ATOM 1669 O O . GLU A 1 217 ? -4.999 27.627 -41.480 1.00 62.84 217 GLU A O 1
ATOM 1674 N N . ASP A 1 218 ? -3.358 28.270 -42.909 1.00 61.25 218 ASP A N 1
ATOM 1675 C CA . ASP A 1 218 ? -3.180 29.747 -42.883 1.00 61.25 218 ASP A CA 1
ATOM 1676 C C . ASP A 1 218 ? -1.688 30.163 -43.041 1.00 61.25 218 ASP A C 1
ATOM 1678 O O . ASP A 1 218 ? -0.808 29.538 -42.443 1.00 61.25 218 ASP A O 1
ATOM 1682 N N . ASP A 1 219 ? -1.485 31.248 -43.808 1.00 45.81 219 ASP A N 1
ATOM 1683 C CA . ASP A 1 219 ? -0.278 32.057 -44.142 1.00 45.81 219 ASP A CA 1
ATOM 1684 C C . ASP A 1 219 ? 0.813 31.501 -45.094 1.00 45.81 219 ASP A C 1
ATOM 1686 O O . ASP A 1 219 ? 1.667 30.675 -44.693 1.00 45.81 219 ASP A O 1
#

Radius of gyration: 46.74 Å; chains: 1; bounding box: 76×72×146 Å

Foldseek 3Di:
DDPDDDQDDPVDHDDDDPVVVVVVVVVVVVVVVVVVVCVVVVVDDPVRVVVVVVVVVVVVVVVVVVVVVVPDDQDPVNVVVVVVVVVVVVVVVVVVVVVVVVVVVVVVVVVVVVVVVVVVVCVVVVDDDDDDPPPPPPPPPPDDPDPPPPPPPDDDDDDDDDDDDDDDDDDDDDDDDDDDDDDDDDDDDDDDDDDDDDDDDDDDDDDPPPDDPDDDDDD

pLDDT: mean 70.05, std 21.74, range [32.47, 97.56]

Secondary structure (DSSP, 8-state):
---PPPPPPSSS-----HHHHHHHHHHHHHHHHHHHHHHHTTT--HHHHHHHHHHHHHHHHHHHHHHHHHTPPPPHHHHHHHHHHHHHHHHHHHHHHHHHHHHHHHHHHHHHHHHHHHHHHHHHH------------------------SS-TT---PPPPP------------------------------------PPPPPP---------------

InterPro domains:
  IPR019331 FAM192A/Fyv6, N-terminal [PF10187] (4-108)
  IPR039845 PSME3-interacting protein [PTHR13495] (2-219)

Organism: NCBI:txid703511